Protein AF-A0A947QJI9-F1 (afdb_monomer)

Sequence (238 aa):
MEFFDVANGSLLFVLVGAGIAYVMVQCALFMRISLKRARELGIDGKVISNTVKSSIVFTIAPSIAVALGLAAMAPSLGIAWPWFRLSVIGSVSYELMAANMATSALGFAKLADAAKAGAEPLGAIMYAMTGGLAGAIILDIIFIKKVDSLAVRLKTKAGDFGVVAIGVLFFAVLAVFVVPFFGQGLVAVATFATSVALTLVLAFIAKKFRIAWLGNFILAFSLILSMCSSVLWTALVK

Structure (mmCIF, N/CA/C/O backbone):
data_AF-A0A947QJI9-F1
#
_entry.id   AF-A0A947QJI9-F1
#
loop_
_atom_site.group_PDB
_atom_site.id
_atom_site.type_symbol
_atom_site.label_atom_id
_atom_site.label_alt_id
_atom_site.label_comp_id
_atom_site.label_asym_id
_atom_site.label_entity_id
_atom_site.label_seq_id
_atom_site.pdbx_PDB_ins_code
_atom_site.Cartn_x
_atom_site.Cartn_y
_atom_site.Cartn_z
_atom_site.occupancy
_atom_site.B_iso_or_equiv
_atom_site.auth_seq_id
_atom_site.auth_comp_id
_atom_site.auth_asym_id
_atom_site.auth_atom_id
_atom_site.pdbx_PDB_model_num
ATOM 1 N N . MET A 1 1 ? 2.307 -13.307 -25.749 1.00 51.66 1 MET A N 1
ATOM 2 C CA . MET A 1 1 ? 1.239 -12.441 -25.207 1.00 51.66 1 MET A CA 1
ATOM 3 C C . MET A 1 1 ? 1.907 -11.226 -24.602 1.00 51.66 1 MET A C 1
ATOM 5 O O . MET A 1 1 ? 2.903 -11.410 -23.904 1.00 51.66 1 MET A O 1
ATOM 9 N N . GLU A 1 2 ? 1.427 -10.024 -24.908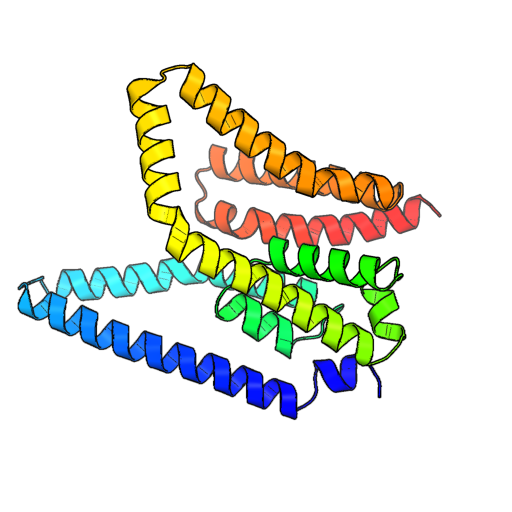 1.00 60.62 2 GLU A N 1
ATOM 10 C CA . GLU A 1 2 ? 2.004 -8.804 -24.345 1.00 60.62 2 GLU A CA 1
ATOM 11 C C .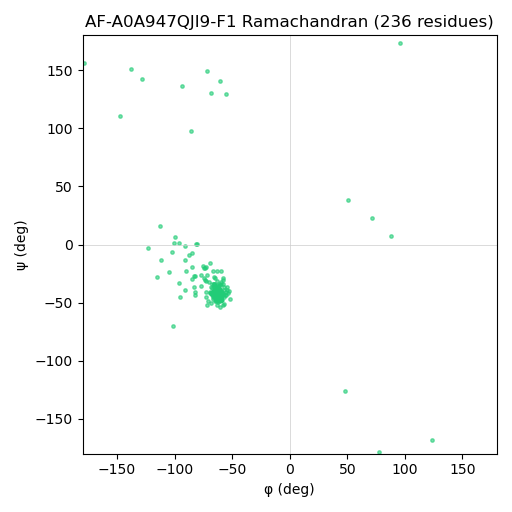 GLU A 1 2 ? 1.662 -8.664 -22.854 1.00 60.62 2 GLU A C 1
ATOM 13 O O . GLU A 1 2 ? 0.624 -9.129 -22.383 1.00 60.62 2 GLU A O 1
ATOM 18 N N . PHE A 1 3 ? 2.557 -8.032 -22.094 1.00 59.44 3 PHE A N 1
ATOM 19 C CA . PHE A 1 3 ? 2.435 -7.844 -20.645 1.00 59.44 3 PHE A CA 1
ATOM 20 C C . PHE A 1 3 ? 1.154 -7.095 -20.255 1.00 59.44 3 PHE A C 1
ATOM 22 O O . PHE A 1 3 ? 0.460 -7.494 -19.321 1.00 59.44 3 PHE A O 1
ATOM 29 N N . PHE A 1 4 ? 0.800 -6.041 -20.998 1.00 61.41 4 PHE A N 1
ATOM 30 C CA . PHE A 1 4 ? -0.389 -5.235 -20.714 1.00 61.41 4 PHE A CA 1
ATOM 31 C C . PHE A 1 4 ? -1.698 -5.890 -21.156 1.00 61.41 4 PHE A C 1
ATOM 33 O O . PHE A 1 4 ? -2.721 -5.638 -20.521 1.00 61.41 4 PHE A O 1
ATOM 40 N N . ASP A 1 5 ? -1.670 -6.773 -22.157 1.00 63.19 5 ASP A N 1
ATOM 41 C CA . ASP A 1 5 ? -2.848 -7.556 -22.557 1.00 63.19 5 ASP A CA 1
ATOM 42 C C . ASP A 1 5 ? -3.270 -8.535 -21.458 1.00 63.19 5 ASP A C 1
ATOM 44 O O . ASP A 1 5 ? -4.458 -8.773 -21.244 1.00 63.19 5 ASP A O 1
ATOM 48 N N . VAL A 1 6 ? -2.301 -9.075 -20.712 1.00 62.50 6 VAL A N 1
ATOM 49 C CA . VAL A 1 6 ? -2.568 -9.936 -19.551 1.00 62.50 6 VAL A CA 1
ATOM 50 C C . VAL A 1 6 ? -2.878 -9.098 -18.307 1.00 62.50 6 VAL A C 1
ATOM 52 O O . VAL A 1 6 ? -3.847 -9.389 -17.605 1.00 62.50 6 VAL A O 1
ATOM 55 N N . ALA A 1 7 ? -2.125 -8.021 -18.053 1.00 62.09 7 ALA A N 1
ATOM 56 C CA . ALA A 1 7 ? -2.325 -7.148 -16.889 1.00 62.09 7 ALA A CA 1
ATOM 57 C C . ALA A 1 7 ? -3.663 -6.385 -16.907 1.00 62.09 7 ALA A C 1
ATOM 59 O O . ALA A 1 7 ? -4.205 -6.069 -15.848 1.00 62.09 7 ALA A O 1
ATOM 60 N N . ASN A 1 8 ? -4.206 -6.102 -18.095 1.00 69.69 8 ASN A N 1
ATOM 61 C CA . ASN A 1 8 ? -5.519 -5.480 -18.281 1.00 69.69 8 ASN A CA 1
ATOM 62 C C . ASN A 1 8 ? -6.540 -6.435 -18.922 1.00 69.69 8 ASN A C 1
ATOM 64 O O . ASN A 1 8 ? -7.591 -5.996 -19.389 1.00 69.69 8 ASN A O 1
ATOM 68 N N . GLY A 1 9 ? -6.252 -7.737 -18.934 1.00 75.69 9 GLY A N 1
ATOM 69 C CA . GLY A 1 9 ? -7.147 -8.740 -19.492 1.00 75.69 9 GLY A CA 1
ATOM 70 C C . GLY A 1 9 ? -8.490 -8.761 -18.763 1.00 75.69 9 GLY A C 1
ATOM 71 O O . GLY A 1 9 ? -8.557 -8.676 -17.533 1.00 75.69 9 GLY A O 1
ATOM 72 N N . SER A 1 10 ? -9.573 -8.929 -19.522 1.00 75.69 10 SER A N 1
ATOM 73 C CA . SER A 1 10 ? -10.941 -8.999 -18.988 1.00 75.69 10 SER A CA 1
ATOM 74 C C . SER A 1 10 ? -11.090 -10.068 -17.900 1.00 75.69 10 SER A C 1
ATOM 76 O O . SER A 1 10 ? -11.764 -9.841 -16.898 1.00 75.69 10 SER A O 1
ATOM 78 N N . LEU A 1 11 ? -10.395 -11.200 -18.043 1.00 81.50 11 LEU A N 1
ATOM 79 C CA . LEU A 1 11 ? -10.382 -12.277 -17.055 1.00 81.50 11 LEU A CA 1
ATOM 80 C C . LEU A 1 11 ? -9.773 -11.839 -15.712 1.00 81.50 11 LEU A C 1
ATOM 82 O O . LEU A 1 11 ? -10.355 -12.114 -14.664 1.00 81.50 11 LEU A O 1
ATOM 86 N N . LEU A 1 12 ? -8.648 -11.113 -15.723 1.00 81.88 12 LEU A N 1
ATOM 87 C CA . LEU A 1 12 ? -8.018 -10.627 -14.493 1.00 81.88 12 LEU A CA 1
ATOM 88 C C . LEU A 1 12 ? -8.897 -9.579 -13.801 1.00 81.88 12 LEU A C 1
ATOM 90 O O . LEU A 1 12 ? -9.068 -9.636 -12.586 1.00 81.88 12 LEU A O 1
ATOM 94 N N . PHE A 1 13 ? -9.520 -8.676 -14.562 1.00 86.00 13 PHE A N 1
ATOM 95 C CA . PHE A 1 13 ? -10.478 -7.709 -14.021 1.00 86.00 13 PHE A CA 1
ATOM 96 C C . PHE A 1 13 ? -11.693 -8.373 -13.370 1.00 86.00 13 PHE A C 1
ATOM 98 O O . PHE A 1 13 ? -12.114 -7.940 -12.298 1.00 86.00 13 PHE A O 1
ATOM 105 N N . VAL A 1 14 ? -12.242 -9.429 -13.977 1.00 88.38 14 VAL A N 1
ATOM 106 C CA . VAL A 1 14 ? -13.368 -10.181 -13.401 1.00 88.38 14 VAL A CA 1
ATOM 107 C C . VAL A 1 14 ? -12.956 -10.859 -12.095 1.00 88.38 14 VAL A C 1
ATOM 109 O O . VAL A 1 14 ? -13.677 -10.750 -11.105 1.00 88.38 14 VAL A O 1
ATOM 112 N N . LEU A 1 15 ? -11.789 -11.507 -12.055 1.00 88.06 15 LEU A N 1
ATOM 113 C CA . LEU A 1 15 ? -11.285 -12.158 -10.841 1.00 88.06 15 LEU A CA 1
ATOM 114 C C . LEU A 1 15 ? -10.996 -11.150 -9.721 1.00 88.06 15 LEU A C 1
ATOM 116 O O . LEU A 1 15 ? -11.392 -11.367 -8.575 1.00 88.06 15 LEU A O 1
ATOM 120 N N . VAL A 1 16 ? -10.359 -10.025 -10.050 1.00 88.88 16 VAL A N 1
ATOM 121 C CA . VAL A 1 16 ? -10.115 -8.925 -9.107 1.00 88.88 16 VAL A CA 1
ATOM 122 C C . VAL A 1 16 ? -11.433 -8.349 -8.597 1.00 88.88 16 VAL A C 1
ATOM 124 O O . VAL A 1 16 ? -11.606 -8.197 -7.388 1.00 88.88 16 VAL A O 1
ATOM 127 N N . GLY A 1 17 ? -12.380 -8.074 -9.494 1.00 88.75 17 GLY A N 1
ATOM 128 C CA . GLY A 1 17 ? -13.703 -7.568 -9.142 1.00 88.75 17 GLY A CA 1
ATOM 129 C C . GLY A 1 17 ? -14.456 -8.524 -8.220 1.00 88.75 17 GLY A C 1
ATOM 130 O O . GLY A 1 17 ? -15.028 -8.085 -7.223 1.00 88.75 17 GLY A O 1
ATOM 131 N N . ALA A 1 18 ? -14.391 -9.831 -8.485 1.00 91.56 18 ALA A N 1
ATOM 132 C CA . ALA A 1 18 ? -14.963 -10.856 -7.618 1.00 91.56 18 ALA A CA 1
ATOM 133 C C . ALA A 1 18 ? -14.305 -10.868 -6.227 1.00 91.56 18 ALA A C 1
ATOM 135 O O . ALA A 1 18 ? -15.005 -10.933 -5.216 1.00 91.56 18 ALA A O 1
ATOM 136 N N . GLY A 1 19 ? -12.976 -10.735 -6.156 1.00 90.31 19 GLY A N 1
ATOM 137 C CA . GLY A 1 19 ? -12.243 -10.630 -4.892 1.00 90.31 19 GLY A CA 1
ATOM 138 C C . GLY A 1 19 ? -12.623 -9.386 -4.080 1.00 90.31 19 GLY A C 1
ATOM 139 O O . GLY A 1 19 ? -12.884 -9.485 -2.882 1.00 90.31 19 GLY A O 1
ATOM 140 N N . ILE A 1 20 ? -12.724 -8.221 -4.727 1.00 91.12 20 ILE A N 1
ATOM 141 C CA . ILE A 1 20 ? -13.172 -6.978 -4.078 1.00 91.12 20 ILE A CA 1
ATOM 142 C C . ILE A 1 20 ? -14.621 -7.118 -3.602 1.00 91.12 20 ILE A C 1
ATOM 144 O O . ILE A 1 20 ? -14.933 -6.752 -2.469 1.00 91.12 20 ILE A O 1
ATOM 148 N N . ALA A 1 21 ? -15.506 -7.688 -4.424 1.00 92.81 21 ALA A N 1
ATOM 149 C CA . ALA A 1 21 ? -16.897 -7.925 -4.054 1.00 92.81 21 ALA A CA 1
ATOM 150 C C . ALA A 1 21 ? -17.011 -8.837 -2.823 1.00 92.81 21 ALA A C 1
ATOM 152 O O . ALA A 1 21 ? -17.792 -8.549 -1.916 1.00 92.81 21 ALA A O 1
ATOM 153 N N . TYR A 1 22 ? -16.194 -9.889 -2.744 1.00 93.38 22 TYR A N 1
ATOM 154 C CA . TYR A 1 22 ? -16.133 -10.764 -1.575 1.00 93.38 22 TYR A CA 1
ATOM 155 C C . TYR A 1 22 ? -15.767 -9.996 -0.294 1.00 93.38 22 TYR A C 1
ATOM 157 O O . TYR A 1 22 ? -16.464 -10.104 0.717 1.00 93.38 22 TYR A O 1
ATOM 165 N N . VAL A 1 23 ? -14.726 -9.159 -0.341 1.00 92.62 23 VAL A N 1
ATOM 166 C CA . VAL A 1 23 ? -14.322 -8.327 0.806 1.00 92.62 23 VAL A CA 1
ATOM 167 C C . VAL A 1 23 ? -15.411 -7.312 1.163 1.00 92.62 23 VAL A C 1
ATOM 169 O O . VAL A 1 23 ? -15.730 -7.136 2.337 1.00 92.62 23 VAL A O 1
ATOM 172 N N . MET A 1 24 ? -16.061 -6.701 0.171 1.00 92.94 24 MET A N 1
ATOM 173 C CA . MET A 1 24 ? -17.186 -5.785 0.388 1.00 92.94 24 MET A CA 1
ATOM 174 C C . MET A 1 24 ? -18.357 -6.462 1.110 1.00 92.94 24 MET A C 1
ATOM 176 O O . MET A 1 24 ? -18.953 -5.865 2.011 1.00 92.94 24 MET A O 1
ATOM 180 N N . VAL A 1 25 ? -18.661 -7.719 0.772 1.00 95.44 25 VAL A N 1
ATOM 181 C CA . VAL A 1 25 ? -19.669 -8.517 1.485 1.00 95.44 25 VAL A CA 1
ATOM 182 C C . VAL A 1 25 ? -19.252 -8.731 2.940 1.00 95.44 25 VAL A C 1
ATOM 184 O O . VAL A 1 25 ? -20.065 -8.501 3.837 1.00 95.44 25 VAL A O 1
ATOM 187 N N . GLN A 1 26 ? -17.994 -9.097 3.205 1.00 93.94 26 GLN A N 1
ATOM 188 C CA . GLN A 1 26 ? -17.495 -9.243 4.576 1.00 93.94 26 GLN A CA 1
ATOM 189 C C . GLN A 1 26 ? -17.603 -7.934 5.370 1.00 93.94 26 GLN A C 1
ATOM 191 O O . GLN A 1 26 ? -18.129 -7.940 6.485 1.00 93.94 26 GLN A O 1
ATOM 196 N N . CYS A 1 27 ? -17.196 -6.803 4.789 1.00 93.06 27 CYS A N 1
ATOM 197 C CA . CYS A 1 27 ? -17.328 -5.480 5.401 1.00 93.06 27 CYS A CA 1
ATOM 198 C C . CYS A 1 27 ? -18.788 -5.156 5.754 1.00 93.06 27 CYS A C 1
ATOM 200 O O . CYS A 1 27 ? -19.075 -4.709 6.866 1.00 93.06 27 CYS A O 1
ATOM 202 N N . ALA A 1 28 ? -19.729 -5.431 4.846 1.00 94.69 28 ALA A N 1
ATOM 203 C CA . ALA A 1 28 ? -21.152 -5.211 5.086 1.00 94.69 28 ALA A CA 1
ATOM 204 C C . ALA A 1 28 ? -21.705 -6.111 6.208 1.00 94.69 28 ALA A C 1
ATOM 206 O O . ALA A 1 28 ? -22.494 -5.650 7.037 1.00 94.69 28 ALA A O 1
ATOM 207 N N . LEU A 1 29 ? -21.281 -7.377 6.271 1.00 96.06 29 LEU A N 1
ATOM 208 C CA . LEU A 1 29 ? -21.665 -8.305 7.337 1.00 96.06 29 LEU A CA 1
ATOM 209 C C . LEU A 1 29 ? -21.129 -7.849 8.698 1.00 96.06 29 LEU A C 1
ATOM 211 O O . LEU A 1 29 ? -21.904 -7.746 9.650 1.00 96.06 29 LEU A O 1
ATOM 215 N N . PHE A 1 30 ? -19.843 -7.505 8.790 1.00 95.56 30 PHE A N 1
ATOM 216 C CA . PHE A 1 30 ? -19.246 -6.996 10.027 1.00 95.56 30 PHE A CA 1
ATOM 217 C C . PHE A 1 30 ? -19.887 -5.689 10.486 1.00 95.56 30 PHE A C 1
ATOM 219 O O . PHE A 1 30 ? -20.137 -5.525 11.680 1.00 95.56 30 PHE A O 1
ATOM 226 N N . MET A 1 31 ? -20.238 -4.799 9.555 1.00 93.56 31 MET A N 1
ATOM 227 C CA . MET A 1 31 ? -20.976 -3.577 9.868 1.00 93.56 31 MET A CA 1
ATOM 228 C C . MET A 1 31 ? -22.361 -3.882 10.452 1.00 93.56 31 MET A C 1
ATOM 230 O O . MET A 1 31 ? -22.779 -3.269 11.431 1.00 93.56 31 MET A O 1
ATOM 234 N N . ARG A 1 32 ? -23.089 -4.862 9.905 1.00 94.69 32 ARG A N 1
ATOM 235 C CA . ARG A 1 32 ? -24.384 -5.276 10.475 1.00 94.69 32 ARG A CA 1
ATOM 236 C C . ARG A 1 32 ? -24.228 -5.853 11.880 1.00 94.69 32 ARG A C 1
ATOM 238 O O . ARG A 1 32 ? -25.021 -5.522 12.760 1.00 94.69 32 ARG A O 1
ATOM 245 N N . ILE A 1 33 ? -23.214 -6.690 12.096 1.00 95.00 33 ILE A N 1
ATOM 246 C CA . ILE A 1 33 ? -22.935 -7.307 13.398 1.00 95.00 33 ILE A CA 1
ATOM 247 C C . ILE A 1 33 ? -22.562 -6.236 14.432 1.00 95.00 33 ILE A C 1
ATOM 249 O O . ILE A 1 33 ? -23.109 -6.243 15.536 1.00 95.00 33 ILE A O 1
ATOM 253 N N . SER A 1 34 ? -21.699 -5.279 14.077 1.00 93.69 34 SER A N 1
ATOM 254 C CA . SER A 1 34 ? -21.282 -4.200 14.980 1.00 93.69 34 SER A CA 1
ATOM 255 C C . SER A 1 34 ? -22.443 -3.272 15.343 1.00 93.69 34 SER A C 1
ATOM 257 O O . SER A 1 34 ? -22.617 -2.943 16.515 1.00 93.69 34 SER A O 1
ATOM 259 N N . LEU A 1 35 ? -23.301 -2.923 14.378 1.00 92.50 35 LEU A N 1
ATOM 260 C CA . LEU A 1 35 ? -24.502 -2.119 14.618 1.00 92.50 35 LEU A CA 1
ATOM 261 C C . LEU A 1 35 ? -25.514 -2.843 15.510 1.00 92.50 35 LEU A C 1
ATOM 263 O O . LEU A 1 35 ? -26.112 -2.221 16.390 1.00 92.50 35 LEU A O 1
ATOM 267 N N . LYS A 1 36 ? -25.702 -4.154 15.314 1.00 93.25 36 LYS A N 1
ATOM 268 C CA . LYS A 1 36 ? -26.564 -4.965 16.180 1.00 93.25 36 LYS A CA 1
ATOM 269 C C . LYS A 1 36 ? -26.025 -4.981 17.611 1.00 93.25 36 LYS A C 1
ATOM 271 O O . LYS A 1 36 ? -26.774 -4.697 18.542 1.00 93.25 36 LYS A O 1
ATOM 276 N N . ARG A 1 37 ? -24.720 -5.212 17.778 1.00 93.56 37 ARG A N 1
ATOM 277 C CA . ARG A 1 37 ? -24.070 -5.222 19.093 1.00 93.56 37 ARG A CA 1
ATOM 278 C C . ARG A 1 37 ? -24.127 -3.863 19.792 1.00 93.56 37 ARG A C 1
ATOM 280 O O . ARG A 1 37 ? -24.373 -3.807 20.990 1.00 93.56 37 ARG A O 1
ATOM 287 N N . ALA A 1 38 ? -23.947 -2.770 19.053 1.00 91.75 38 ALA A N 1
ATOM 288 C CA . ALA A 1 38 ? -24.069 -1.416 19.589 1.00 91.75 38 ALA A CA 1
ATOM 289 C C . ALA A 1 38 ? -25.477 -1.140 20.144 1.00 91.75 38 ALA A C 1
ATOM 291 O O . ALA A 1 38 ? -25.610 -0.536 21.207 1.00 91.75 38 AL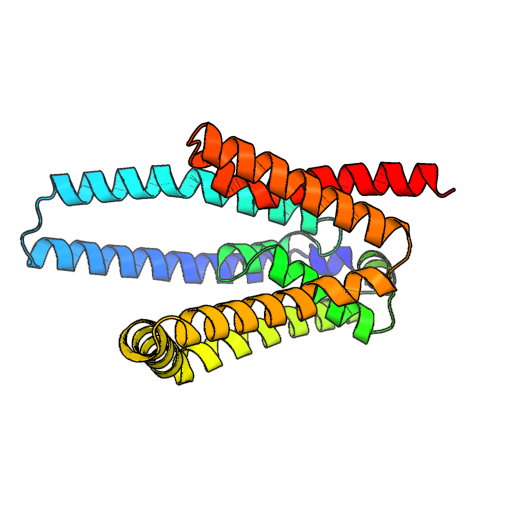A A O 1
ATOM 292 N N . ARG A 1 39 ? -26.525 -1.632 19.465 1.00 89.69 39 ARG A N 1
ATOM 293 C CA . ARG A 1 39 ? -27.910 -1.539 19.953 1.00 89.69 39 ARG A CA 1
ATOM 294 C C . ARG A 1 39 ? -28.161 -2.402 21.189 1.00 89.69 39 ARG A C 1
ATOM 296 O O . ARG A 1 39 ? -28.812 -1.928 22.109 1.00 89.69 39 ARG A O 1
ATOM 303 N N . GLU A 1 40 ? -27.633 -3.627 21.236 1.00 93.25 40 GLU A N 1
ATOM 304 C CA . GLU A 1 40 ? -27.728 -4.504 22.420 1.00 93.25 40 GLU A CA 1
ATOM 305 C C . GLU A 1 40 ? -27.089 -3.877 23.668 1.00 93.25 40 GLU A C 1
ATOM 307 O O . GLU A 1 40 ? -27.559 -4.094 24.779 1.00 93.25 40 GLU A O 1
ATOM 312 N N . LEU A 1 41 ? -26.035 -3.078 23.484 1.00 94.12 41 LEU A N 1
ATOM 313 C CA . LEU A 1 41 ? -25.351 -2.347 24.554 1.00 94.12 41 LEU A CA 1
ATOM 314 C C . LEU A 1 41 ? -26.048 -1.030 24.944 1.00 94.12 41 LEU A C 1
ATOM 316 O O . LEU A 1 41 ? -25.550 -0.322 25.815 1.00 94.12 41 LEU A O 1
ATOM 320 N N . GLY A 1 42 ? -27.170 -0.679 24.307 1.00 92.19 42 GLY A N 1
ATOM 321 C CA . GLY A 1 42 ? -27.919 0.543 24.610 1.00 92.19 42 GLY A CA 1
ATOM 322 C C . GLY A 1 42 ? -27.238 1.838 24.153 1.00 92.19 42 GLY A C 1
ATOM 323 O O . GLY A 1 42 ? -27.524 2.899 24.702 1.00 92.19 42 GLY A O 1
ATOM 324 N N . ILE A 1 43 ? -26.338 1.782 23.164 1.00 92.06 43 ILE A N 1
ATOM 325 C CA . ILE A 1 43 ? -25.692 2.984 22.616 1.00 92.06 43 ILE A CA 1
ATOM 326 C C . ILE A 1 43 ? -26.733 3.822 21.861 1.00 92.06 43 ILE A C 1
ATOM 328 O O . ILE A 1 43 ? -27.450 3.306 21.000 1.00 92.06 43 ILE A O 1
ATOM 332 N N . ASP A 1 44 ? -26.785 5.126 22.150 1.00 93.00 44 ASP A N 1
ATOM 333 C CA . ASP A 1 44 ? -27.696 6.066 21.489 1.00 93.00 44 ASP A CA 1
ATOM 334 C C . ASP A 1 44 ? -27.516 6.036 19.958 1.00 93.00 44 ASP A C 1
ATOM 336 O O . ASP A 1 44 ? -26.413 6.185 19.418 1.00 93.00 44 ASP A O 1
ATOM 340 N N . GLY A 1 45 ? -28.629 5.886 19.237 1.00 88.69 45 GLY A N 1
ATOM 341 C CA . GLY A 1 45 ? -28.663 5.894 17.777 1.00 88.69 45 GLY A CA 1
ATOM 342 C C . GLY A 1 45 ? -28.107 7.178 17.155 1.00 88.69 45 GLY A C 1
ATOM 343 O O . GLY A 1 45 ? -27.535 7.119 16.063 1.00 88.69 45 GLY A O 1
ATOM 344 N N . LYS A 1 46 ? -28.197 8.327 17.843 1.00 90.06 46 LYS A N 1
ATOM 345 C CA . LYS A 1 46 ? -27.564 9.578 17.394 1.00 90.06 46 LYS A CA 1
ATOM 346 C C . LYS A 1 46 ? -26.044 9.471 17.395 1.00 90.06 46 LYS A C 1
ATOM 348 O O . LYS A 1 46 ? -25.413 9.915 16.437 1.00 90.06 46 LYS A O 1
ATOM 353 N N . VAL A 1 47 ? -25.463 8.846 18.418 1.00 91.12 47 VAL A N 1
ATOM 354 C CA . VAL A 1 47 ? -24.014 8.612 18.495 1.00 91.12 47 VAL A CA 1
ATOM 355 C C . VAL A 1 47 ? -23.587 7.686 17.360 1.00 91.12 47 VAL A C 1
ATOM 357 O O . VAL A 1 47 ? -22.686 8.042 16.609 1.00 91.12 47 VAL A O 1
ATOM 360 N N . ILE A 1 48 ? -24.307 6.579 17.140 1.00 90.62 48 ILE A N 1
ATOM 361 C CA . ILE A 1 48 ? -24.028 5.641 16.039 1.00 90.62 48 ILE A CA 1
ATOM 362 C C . ILE A 1 48 ? -24.064 6.357 14.681 1.00 90.62 48 ILE A C 1
ATOM 364 O O . ILE A 1 48 ? -23.115 6.263 13.904 1.00 90.62 48 ILE A O 1
ATOM 368 N N . SER A 1 49 ? -25.130 7.110 14.390 1.00 89.44 49 SER A N 1
ATOM 369 C CA . SER A 1 49 ? -25.259 7.840 13.122 1.00 89.44 49 SER A CA 1
ATOM 370 C C . SER A 1 49 ? -24.155 8.885 12.945 1.00 89.44 49 SER A C 1
ATOM 372 O O . SER A 1 49 ? -23.662 9.069 11.831 1.00 89.44 49 SER A O 1
ATOM 374 N N . ASN A 1 50 ? -23.780 9.596 14.008 1.00 91.94 50 ASN A N 1
ATOM 375 C CA . ASN A 1 50 ? -22.728 10.606 13.942 1.00 91.94 50 ASN A CA 1
ATOM 376 C C . ASN A 1 50 ? -21.356 9.968 13.715 1.00 91.94 50 ASN A C 1
ATOM 378 O O . ASN A 1 50 ? -20.598 10.463 12.883 1.00 91.94 50 ASN A O 1
ATOM 382 N N . THR A 1 51 ? -21.062 8.843 14.371 1.00 91.12 51 THR A N 1
ATOM 383 C CA . THR A 1 51 ? -19.836 8.073 14.136 1.00 91.12 51 THR A CA 1
ATOM 384 C C . THR A 1 51 ? -19.760 7.605 12.687 1.00 91.12 51 THR A C 1
ATOM 386 O O . THR A 1 51 ? -18.754 7.858 12.038 1.00 91.12 51 THR A O 1
ATOM 389 N N . VAL A 1 52 ? -20.831 7.024 12.132 1.00 90.50 52 VAL A N 1
ATOM 390 C CA . VAL A 1 52 ? -20.849 6.575 10.726 1.00 90.50 52 VAL A CA 1
ATOM 391 C C . VAL A 1 52 ? -20.600 7.734 9.763 1.00 90.50 52 VAL A C 1
ATOM 393 O O . VAL A 1 52 ? -19.753 7.626 8.879 1.00 90.50 52 VAL A O 1
ATOM 396 N N . LYS A 1 53 ? -21.289 8.867 9.948 1.00 89.75 53 LYS A N 1
ATOM 397 C CA . LYS A 1 53 ? -21.092 10.059 9.108 1.00 89.75 53 LYS A CA 1
ATOM 398 C C . LYS A 1 53 ? -19.660 10.582 9.197 1.00 89.75 53 LYS A C 1
ATOM 400 O O . LYS A 1 53 ? -19.057 10.885 8.171 1.00 89.75 53 LYS A O 1
ATOM 405 N N . SER A 1 54 ? -19.110 10.654 10.407 1.00 88.62 54 SER A N 1
ATOM 406 C CA . SER A 1 54 ? -17.736 11.102 10.631 1.00 88.62 54 SER A CA 1
ATOM 407 C C . SER A 1 54 ? -16.722 10.160 9.981 1.00 88.62 54 SER A C 1
ATOM 409 O O . SER A 1 54 ? -15.819 10.633 9.294 1.00 88.62 54 SER A O 1
ATOM 411 N N . SER A 1 55 ? -16.908 8.843 10.104 1.00 89.06 55 SER A N 1
ATOM 412 C CA . SER A 1 55 ? -16.053 7.846 9.457 1.00 89.06 55 SER A CA 1
ATOM 413 C C . SER A 1 55 ? -16.090 7.961 7.934 1.00 89.06 55 SER A C 1
ATOM 415 O O . SER A 1 55 ? -15.031 7.959 7.314 1.00 89.06 55 SER A O 1
ATOM 417 N N . ILE A 1 56 ? -17.270 8.142 7.326 1.00 88.81 56 ILE A N 1
ATOM 418 C CA . ILE A 1 56 ? -17.389 8.334 5.870 1.00 88.81 56 ILE A CA 1
ATOM 419 C C . ILE A 1 56 ? -16.572 9.550 5.432 1.00 88.81 56 ILE A C 1
ATOM 421 O O . ILE A 1 56 ? -15.707 9.426 4.569 1.00 88.81 56 ILE A O 1
ATOM 425 N N . VAL A 1 57 ? -16.780 10.705 6.070 1.00 85.88 57 VAL A N 1
ATOM 426 C CA . VAL A 1 57 ? -16.057 11.939 5.723 1.00 85.88 57 VAL A CA 1
ATOM 427 C C . VAL A 1 57 ? -14.548 11.774 5.918 1.00 85.88 57 VAL A C 1
ATOM 429 O O . VAL A 1 57 ? -13.766 12.197 5.067 1.00 85.88 57 VAL A O 1
ATOM 432 N N . PHE A 1 58 ? -14.127 11.109 6.995 1.00 83.69 58 PHE A N 1
ATOM 433 C CA . PHE A 1 58 ? -12.715 10.881 7.292 1.00 83.69 58 PHE A CA 1
ATOM 434 C C . PHE A 1 58 ? -12.024 9.976 6.260 1.00 83.69 58 PHE A C 1
ATOM 436 O O . PHE A 1 58 ? -10.858 10.195 5.942 1.00 83.69 58 PHE A O 1
ATOM 443 N N . THR A 1 59 ? -12.733 8.998 5.688 1.00 86.94 59 THR A N 1
ATOM 444 C CA . THR A 1 59 ? -12.156 8.056 4.710 1.00 86.94 59 THR A CA 1
ATOM 445 C C . THR A 1 59 ? -11.931 8.640 3.315 1.00 86.94 59 THR A C 1
ATOM 447 O O . THR A 1 59 ? -11.122 8.094 2.566 1.00 86.94 59 THR A O 1
ATOM 450 N N . ILE A 1 60 ? -12.569 9.761 2.957 1.00 85.44 60 ILE A N 1
ATOM 451 C CA . ILE A 1 60 ? -12.443 10.362 1.616 1.00 85.44 60 ILE A CA 1
ATOM 452 C C . ILE A 1 60 ? -10.993 10.766 1.337 1.00 85.44 60 ILE A C 1
ATOM 454 O O . ILE A 1 60 ? -10.439 10.435 0.291 1.00 85.44 60 ILE A O 1
ATOM 458 N N . ALA A 1 61 ? -10.365 11.459 2.286 1.00 79.56 61 ALA A N 1
ATOM 459 C CA . ALA A 1 61 ? -9.024 11.999 2.103 1.00 79.56 61 ALA A CA 1
ATOM 460 C C . ALA A 1 61 ? -7.965 10.894 1.887 1.00 79.56 61 ALA A C 1
ATOM 462 O O . ALA A 1 61 ? -7.286 10.934 0.860 1.00 79.56 61 ALA A O 1
ATOM 463 N N . PRO A 1 62 ? -7.857 9.861 2.749 1.00 80.94 62 PRO A N 1
ATOM 464 C CA . PRO A 1 62 ? -6.972 8.727 2.484 1.00 80.94 62 PRO A CA 1
ATOM 465 C C . PRO A 1 62 ? -7.318 7.969 1.193 1.00 80.94 62 PRO A C 1
ATOM 467 O O . PRO A 1 62 ? -6.411 7.536 0.489 1.00 80.94 62 PRO A O 1
ATOM 470 N N . SER A 1 63 ? -8.602 7.850 0.829 1.00 84.75 63 SER A N 1
ATOM 471 C CA . SER A 1 63 ? -9.016 7.121 -0.384 1.00 84.75 63 SER A CA 1
ATOM 472 C C . SER A 1 63 ? -8.535 7.789 -1.673 1.00 84.75 63 SER A C 1
ATOM 474 O O . SER A 1 63 ? -8.086 7.103 -2.590 1.00 84.75 63 SER A O 1
ATOM 476 N N . ILE A 1 64 ? -8.570 9.125 -1.747 1.00 86.06 64 ILE A N 1
ATOM 477 C CA . ILE A 1 64 ? -8.039 9.857 -2.909 1.00 86.06 64 ILE A CA 1
ATOM 478 C C . ILE A 1 64 ? -6.523 9.645 -3.016 1.00 86.06 64 ILE A C 1
ATOM 480 O O . ILE A 1 64 ? -6.015 9.423 -4.112 1.00 86.06 64 ILE A O 1
ATOM 484 N N . ALA A 1 65 ? -5.797 9.658 -1.893 1.00 81.81 65 ALA A N 1
ATOM 485 C CA . ALA A 1 65 ? -4.359 9.390 -1.893 1.00 81.81 65 ALA A CA 1
ATOM 486 C C . ALA A 1 65 ? -4.034 7.978 -2.415 1.00 81.81 65 ALA A C 1
ATOM 488 O O . ALA A 1 65 ? -3.099 7.810 -3.198 1.00 81.81 65 ALA A O 1
ATOM 489 N N . VAL A 1 66 ? -4.841 6.977 -2.050 1.00 84.25 66 VAL A N 1
ATOM 490 C CA . VAL A 1 66 ? -4.719 5.610 -2.580 1.00 84.25 66 VAL A CA 1
ATOM 491 C C . VAL A 1 66 ? -5.009 5.562 -4.085 1.00 84.25 66 VAL A C 1
ATOM 493 O O . VAL A 1 66 ? -4.251 4.936 -4.823 1.00 84.25 66 VAL A O 1
ATOM 496 N N . ALA A 1 67 ? -6.039 6.265 -4.566 1.00 87.00 67 ALA A N 1
ATOM 497 C CA . ALA A 1 67 ? -6.359 6.338 -5.995 1.00 87.00 67 ALA A CA 1
ATOM 498 C C . ALA A 1 67 ? -5.244 7.008 -6.821 1.00 87.00 67 ALA A C 1
ATOM 500 O O . ALA A 1 67 ? -4.907 6.537 -7.906 1.00 87.00 67 ALA A O 1
ATOM 501 N N . LEU A 1 68 ? -4.624 8.068 -6.293 1.00 85.88 68 LEU A N 1
ATOM 502 C CA . LEU A 1 68 ? -3.446 8.694 -6.904 1.00 85.88 68 LEU A CA 1
ATOM 503 C C . LEU A 1 68 ? -2.248 7.735 -6.933 1.00 85.88 68 LEU A C 1
ATOM 505 O O . LEU A 1 68 ? -1.530 7.670 -7.928 1.00 85.88 68 LEU A O 1
ATOM 509 N N . GLY A 1 69 ? -2.062 6.954 -5.868 1.00 83.81 69 GLY A N 1
ATOM 510 C CA . GLY A 1 69 ? -1.068 5.886 -5.820 1.00 83.81 69 GLY A CA 1
ATOM 511 C C . GLY A 1 69 ? -1.288 4.817 -6.889 1.00 83.81 69 GLY A C 1
ATOM 512 O O . GLY A 1 69 ? -0.350 4.438 -7.582 1.00 83.81 69 GLY A O 1
ATOM 513 N N . LEU A 1 70 ? -2.535 4.386 -7.081 1.00 87.31 70 LEU A N 1
ATOM 514 C CA . LEU A 1 70 ? -2.914 3.464 -8.149 1.00 87.31 70 LEU A CA 1
ATOM 515 C C . LEU A 1 70 ? -2.592 4.040 -9.530 1.00 87.31 70 LEU A C 1
ATOM 517 O O . LEU A 1 70 ? -1.996 3.349 -10.356 1.00 87.31 70 LEU A O 1
ATOM 521 N N . ALA A 1 71 ? -2.934 5.308 -9.769 1.00 85.81 71 ALA A N 1
ATOM 522 C CA . ALA A 1 71 ? -2.644 5.981 -11.032 1.00 85.81 71 ALA A CA 1
ATOM 523 C C . ALA A 1 71 ? -1.136 6.033 -11.332 1.00 85.81 71 ALA A C 1
ATOM 525 O O . ALA A 1 71 ? -0.739 5.898 -12.486 1.00 85.81 71 ALA A O 1
ATOM 526 N N . ALA A 1 72 ? -0.293 6.161 -10.305 1.00 82.62 72 ALA A N 1
ATOM 527 C CA . ALA A 1 72 ? 1.160 6.127 -10.457 1.00 82.62 72 ALA A CA 1
ATOM 528 C C . ALA A 1 72 ? 1.713 4.724 -10.788 1.00 82.62 72 ALA A C 1
ATOM 530 O O . ALA A 1 72 ? 2.764 4.618 -11.418 1.00 82.62 72 ALA A O 1
ATOM 531 N N . MET A 1 73 ? 1.021 3.650 -10.392 1.00 80.06 73 MET A N 1
ATOM 532 C CA . MET A 1 73 ? 1.426 2.257 -10.656 1.00 80.06 73 MET A CA 1
ATOM 533 C C . MET A 1 73 ? 0.870 1.704 -11.975 1.00 80.06 73 MET A C 1
ATOM 535 O O . MET A 1 73 ? 1.440 0.774 -12.546 1.00 80.06 73 MET A O 1
ATOM 539 N N . ALA A 1 74 ? -0.225 2.279 -12.477 1.00 83.75 74 ALA A N 1
ATOM 540 C CA . ALA A 1 74 ? -0.892 1.822 -13.692 1.00 83.75 74 ALA A CA 1
ATOM 541 C C . ALA A 1 74 ? 0.033 1.711 -14.927 1.00 83.75 74 ALA A C 1
ATOM 543 O O . ALA A 1 74 ? -0.061 0.701 -15.628 1.00 83.75 74 ALA A O 1
ATOM 544 N N . PRO A 1 75 ? 0.965 2.654 -15.192 1.00 77.06 75 PRO A N 1
ATOM 545 C CA . PRO A 1 75 ? 1.842 2.578 -16.363 1.00 77.06 75 PRO A CA 1
ATOM 546 C C . PRO A 1 75 ? 2.876 1.451 -16.315 1.00 77.06 75 PRO A C 1
ATOM 548 O O . PRO A 1 75 ? 3.489 1.164 -17.337 1.00 77.06 75 PRO A O 1
ATOM 551 N N . SER A 1 76 ? 3.130 0.853 -15.148 1.00 74.19 76 SER A N 1
ATOM 552 C CA . SER A 1 76 ? 4.203 -0.130 -14.961 1.00 74.19 76 SER A CA 1
ATOM 553 C C . SER A 1 76 ? 3.698 -1.531 -14.613 1.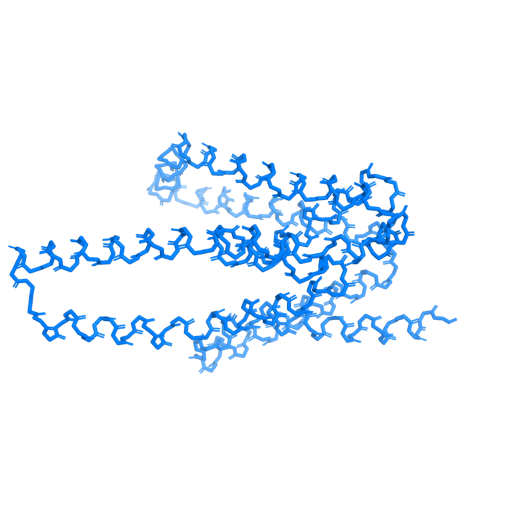00 74.19 76 SER A C 1
ATOM 555 O O . SER A 1 76 ? 4.359 -2.505 -14.956 1.00 74.19 76 SER A O 1
ATOM 557 N N . LEU A 1 77 ? 2.530 -1.647 -13.974 1.00 76.56 77 LEU A N 1
ATOM 558 C CA . LEU A 1 77 ? 1.946 -2.922 -13.528 1.00 76.56 77 LEU A CA 1
ATOM 559 C C . LEU A 1 77 ? 0.542 -3.191 -14.089 1.00 76.56 77 LEU A C 1
ATOM 561 O O . LEU A 1 77 ? -0.035 -4.242 -13.813 1.00 76.56 77 LEU A O 1
ATOM 565 N N . GLY A 1 78 ? -0.022 -2.253 -14.852 1.00 81.62 78 GLY A N 1
ATOM 566 C CA . GLY A 1 78 ? -1.427 -2.284 -15.249 1.00 81.62 78 GLY A CA 1
ATOM 567 C C . GLY A 1 78 ? -2.363 -1.847 -14.121 1.00 81.62 78 GLY A C 1
ATOM 568 O O . GLY A 1 78 ? -1.932 -1.448 -13.039 1.00 81.62 78 GLY A O 1
ATOM 569 N N . ILE A 1 79 ? -3.668 -1.883 -14.385 1.00 83.31 79 ILE A N 1
ATOM 570 C CA . ILE A 1 79 ? -4.675 -1.331 -13.464 1.00 83.31 79 ILE A CA 1
ATOM 571 C C . ILE A 1 79 ? -5.245 -2.415 -12.546 1.00 83.31 79 ILE A C 1
ATOM 573 O O . ILE A 1 79 ? -5.365 -2.194 -11.342 1.00 83.31 79 ILE A O 1
ATOM 577 N N . ALA A 1 80 ? -5.584 -3.587 -13.092 1.00 84.75 80 ALA A N 1
ATOM 578 C CA . ALA A 1 80 ? -6.362 -4.595 -12.372 1.00 84.75 80 ALA A CA 1
ATOM 579 C C . ALA A 1 80 ? -5.658 -5.089 -11.098 1.00 84.75 80 ALA A C 1
ATOM 581 O O . ALA A 1 80 ? -6.261 -5.137 -10.026 1.00 84.75 80 ALA A O 1
ATOM 582 N N . TRP A 1 81 ? -4.370 -5.425 -11.188 1.00 86.38 81 TRP A N 1
ATOM 583 C CA . TRP A 1 81 ? -3.656 -6.005 -10.054 1.00 86.38 81 TRP A CA 1
ATOM 584 C C . TRP A 1 81 ? -3.367 -5.001 -8.924 1.00 86.38 81 TRP A C 1
ATOM 586 O O . TRP A 1 81 ? -3.779 -5.271 -7.791 1.00 86.38 81 TRP A O 1
ATOM 596 N N . PRO A 1 82 ? -2.767 -3.814 -9.173 1.00 87.12 82 PRO A N 1
ATOM 597 C CA . PRO A 1 82 ? -2.622 -2.793 -8.133 1.00 87.12 82 PRO A CA 1
ATOM 598 C C . PRO A 1 82 ? -3.958 -2.359 -7.522 1.00 87.12 82 PRO A C 1
ATOM 600 O O . PRO A 1 82 ? -4.005 -2.052 -6.332 1.00 87.12 82 PRO A O 1
ATOM 603 N N . TRP A 1 83 ? -5.055 -2.387 -8.291 1.00 88.62 83 TRP A N 1
ATOM 604 C CA . TRP A 1 83 ? -6.388 -2.091 -7.769 1.00 88.62 83 TRP A CA 1
ATOM 605 C C . TRP A 1 83 ? -6.819 -3.057 -6.669 1.00 88.62 83 TRP A C 1
ATOM 607 O O . TRP A 1 83 ? -7.245 -2.610 -5.602 1.00 88.62 83 TRP A O 1
ATOM 617 N N . PHE A 1 84 ? -6.653 -4.364 -6.878 1.00 88.25 84 PHE A N 1
ATOM 618 C CA . PHE A 1 84 ? -6.937 -5.362 -5.846 1.00 88.25 84 PHE A CA 1
ATOM 619 C C . PHE A 1 84 ? -6.084 -5.137 -4.594 1.00 88.25 84 PHE A C 1
ATOM 621 O O . PHE A 1 84 ? -6.593 -5.094 -3.473 1.00 88.25 84 PHE A O 1
ATOM 628 N N . ARG A 1 85 ? -4.778 -4.947 -4.801 1.00 87.69 85 ARG A N 1
ATOM 629 C CA . ARG A 1 85 ? -3.783 -4.822 -3.731 1.00 87.69 85 ARG A CA 1
ATOM 630 C C . ARG A 1 85 ? -4.027 -3.604 -2.853 1.00 87.69 85 ARG A C 1
ATOM 632 O O . ARG A 1 85 ? -4.085 -3.726 -1.636 1.00 87.69 85 ARG A O 1
ATOM 639 N N . LEU A 1 86 ? -4.253 -2.446 -3.463 1.00 86.25 86 LEU A N 1
ATOM 640 C CA . LEU A 1 86 ? -4.495 -1.205 -2.733 1.00 86.25 86 LEU A CA 1
ATOM 641 C C . LEU A 1 86 ? -5.895 -1.132 -2.101 1.00 86.25 86 LEU A C 1
ATOM 643 O O . LEU A 1 86 ? -6.084 -0.361 -1.164 1.00 86.25 86 LEU A O 1
ATOM 647 N N . SER A 1 87 ? -6.863 -1.923 -2.580 1.00 85.81 87 SER A N 1
ATOM 648 C CA . SER A 1 87 ? -8.231 -1.933 -2.035 1.00 85.81 87 SER A CA 1
ATOM 649 C C . SER A 1 87 ? -8.412 -2.853 -0.825 1.00 85.81 87 SER A C 1
ATOM 651 O O . SER A 1 87 ? -9.281 -2.587 0.002 1.00 85.81 87 SER A O 1
ATOM 653 N N . VAL A 1 88 ? -7.641 -3.943 -0.724 1.00 81.69 88 VAL A N 1
ATOM 654 C CA . VAL A 1 88 ? -7.806 -4.951 0.341 1.00 81.69 88 VAL A CA 1
ATOM 655 C C . VAL A 1 88 ? -6.754 -4.776 1.433 1.00 81.69 88 VAL A C 1
ATOM 657 O O . VAL A 1 88 ? -7.082 -4.371 2.546 1.00 81.69 88 VAL A O 1
ATOM 660 N N . ILE A 1 89 ? -5.491 -5.077 1.126 1.00 75.12 89 ILE A N 1
ATOM 661 C CA . ILE A 1 89 ? -4.349 -4.919 2.031 1.00 75.12 89 ILE A CA 1
ATOM 662 C C . ILE A 1 89 ? -3.139 -4.573 1.165 1.00 75.12 89 ILE A C 1
ATOM 664 O O . ILE A 1 89 ? -2.638 -5.424 0.431 1.00 75.12 89 ILE A O 1
ATOM 668 N N . GLY A 1 90 ? -2.665 -3.334 1.271 1.00 73.31 90 GLY A N 1
ATOM 669 C CA . GLY A 1 90 ? -1.519 -2.868 0.504 1.00 73.31 90 GLY A CA 1
ATOM 670 C C . GLY A 1 90 ? -1.161 -1.424 0.821 1.00 73.31 90 GLY A C 1
ATOM 671 O O . GLY A 1 90 ? -1.991 -0.634 1.269 1.00 73.31 90 GLY A O 1
ATOM 672 N N . SER A 1 91 ? 0.098 -1.073 0.580 1.00 81.38 91 SER A N 1
ATOM 673 C CA . SER A 1 91 ? 0.550 0.316 0.557 1.00 81.38 91 SER A CA 1
ATOM 674 C C . SER A 1 91 ? 1.310 0.557 -0.735 1.00 81.38 91 SER A C 1
ATOM 676 O O . SER A 1 91 ? 2.054 -0.307 -1.193 1.00 81.38 91 SER A O 1
ATOM 678 N N . VAL A 1 92 ? 1.146 1.744 -1.313 1.00 80.69 92 VAL A N 1
ATOM 679 C CA . VAL A 1 92 ? 1.802 2.112 -2.577 1.00 80.69 92 VAL A CA 1
ATOM 680 C C . VAL A 1 92 ? 3.321 1.947 -2.464 1.00 80.69 92 VAL A C 1
ATOM 682 O O . VAL A 1 92 ? 3.952 1.374 -3.346 1.00 80.69 92 VAL A O 1
ATOM 685 N N . SER A 1 93 ? 3.905 2.380 -1.340 1.00 78.06 93 SER A N 1
ATOM 686 C CA . SER A 1 93 ? 5.341 2.243 -1.076 1.00 78.06 93 SER A CA 1
ATOM 687 C C . SER A 1 93 ? 5.791 0.789 -0.996 1.00 78.06 93 SER A C 1
ATOM 689 O O . SER A 1 93 ? 6.858 0.457 -1.505 1.00 78.06 93 SER A O 1
ATOM 691 N N . TYR A 1 94 ? 4.990 -0.076 -0.371 1.00 83.50 94 TYR A N 1
ATOM 692 C CA . TYR A 1 94 ? 5.309 -1.494 -0.275 1.00 83.50 94 TYR A CA 1
ATOM 693 C C . TYR A 1 94 ? 5.224 -2.179 -1.640 1.00 83.50 94 TYR A C 1
ATOM 695 O O . TYR A 1 94 ? 6.166 -2.849 -2.053 1.00 83.50 94 TYR A O 1
ATOM 703 N N . GLU A 1 95 ? 4.118 -1.978 -2.355 1.00 85.69 95 GLU A N 1
ATOM 704 C CA . GLU A 1 95 ? 3.845 -2.665 -3.617 1.00 85.69 95 GLU A CA 1
ATOM 705 C C . GLU A 1 95 ? 4.860 -2.277 -4.702 1.00 85.69 95 GLU A C 1
ATOM 707 O O . GLU A 1 95 ? 5.349 -3.141 -5.425 1.00 85.69 95 GLU A O 1
ATOM 712 N N . LEU A 1 96 ? 5.255 -0.999 -4.776 1.00 82.50 96 LEU A N 1
ATOM 713 C CA . LEU A 1 96 ? 6.307 -0.545 -5.693 1.00 82.50 96 LEU A CA 1
ATOM 714 C C . LEU A 1 96 ? 7.672 -1.152 -5.363 1.00 82.50 96 LEU A C 1
ATOM 716 O O . LEU A 1 96 ? 8.412 -1.554 -6.258 1.00 82.50 96 LEU A O 1
ATOM 720 N N . MET A 1 97 ? 8.026 -1.208 -4.084 1.00 81.88 97 MET A N 1
ATOM 721 C CA . MET A 1 97 ? 9.298 -1.770 -3.643 1.00 81.88 97 MET A CA 1
ATOM 722 C C . MET A 1 97 ? 9.359 -3.277 -3.915 1.00 81.88 97 MET A C 1
ATOM 724 O O . MET A 1 97 ? 10.328 -3.740 -4.511 1.00 81.88 97 MET A O 1
ATOM 728 N N . ALA A 1 98 ? 8.309 -4.025 -3.562 1.00 84.19 98 ALA A N 1
ATOM 729 C CA . ALA A 1 98 ? 8.209 -5.455 -3.836 1.00 84.19 98 ALA A CA 1
ATOM 730 C C . ALA A 1 98 ? 8.282 -5.745 -5.343 1.00 84.19 98 ALA A C 1
ATOM 732 O O . ALA A 1 98 ? 9.021 -6.634 -5.765 1.00 84.19 98 ALA A O 1
ATOM 733 N N . ALA A 1 99 ? 7.584 -4.951 -6.160 1.00 84.94 99 ALA A N 1
ATOM 734 C CA . ALA A 1 99 ? 7.628 -5.082 -7.609 1.00 84.94 99 ALA A CA 1
ATOM 735 C C . ALA A 1 99 ? 9.033 -4.811 -8.172 1.00 84.94 99 ALA A C 1
ATOM 737 O O . ALA A 1 99 ? 9.520 -5.585 -8.999 1.00 84.94 99 ALA A O 1
ATOM 738 N N . ASN A 1 100 ? 9.712 -3.758 -7.706 1.00 81.38 100 ASN A N 1
ATOM 739 C CA . ASN A 1 100 ? 11.079 -3.444 -8.128 1.00 81.38 100 ASN A CA 1
ATOM 740 C C . ASN A 1 100 ? 12.069 -4.537 -7.712 1.00 81.38 100 ASN A C 1
ATOM 742 O O . ASN A 1 100 ? 12.868 -4.970 -8.535 1.00 81.38 100 ASN A O 1
ATOM 746 N N . MET A 1 101 ? 11.986 -5.044 -6.479 1.00 82.31 101 MET A N 1
ATOM 747 C CA . MET A 1 101 ? 12.843 -6.140 -6.018 1.00 82.31 101 MET A CA 1
ATOM 748 C C . MET A 1 101 ? 12.630 -7.419 -6.833 1.00 82.31 101 MET A C 1
ATOM 750 O O . MET A 1 101 ? 13.603 -8.051 -7.238 1.00 82.31 101 MET A O 1
ATOM 754 N N . ALA A 1 102 ? 11.374 -7.780 -7.118 1.00 85.25 102 ALA A N 1
ATOM 755 C CA . ALA A 1 102 ? 11.049 -8.933 -7.955 1.00 85.25 102 ALA A CA 1
ATOM 756 C C . ALA A 1 102 ? 11.586 -8.763 -9.382 1.00 85.25 102 ALA A C 1
ATOM 758 O O . ALA A 1 102 ? 12.197 -9.669 -9.936 1.00 85.25 102 ALA A O 1
ATOM 759 N N . THR A 1 103 ? 11.430 -7.570 -9.950 1.00 83.56 103 THR A N 1
ATOM 760 C CA . THR A 1 103 ? 11.951 -7.214 -11.275 1.00 83.56 103 THR A CA 1
ATOM 761 C C . THR A 1 103 ? 13.473 -7.327 -11.342 1.00 83.56 103 THR A C 1
ATOM 763 O O . THR A 1 103 ? 14.004 -7.926 -12.275 1.00 83.56 103 THR A O 1
ATOM 766 N N . SER A 1 104 ? 14.179 -6.807 -10.335 1.00 81.62 104 SER A N 1
ATOM 767 C CA . SER A 1 104 ? 15.637 -6.917 -10.252 1.00 81.62 104 SER A CA 1
ATOM 768 C C . SER A 1 104 ? 16.099 -8.360 -10.062 1.00 81.62 104 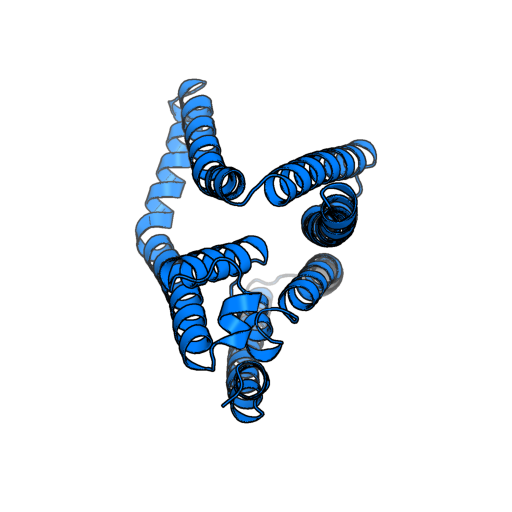SER A C 1
ATOM 770 O O . SER A 1 104 ? 17.095 -8.756 -10.661 1.00 81.62 104 SER A O 1
ATOM 772 N N . ALA A 1 105 ? 15.361 -9.174 -9.300 1.00 83.06 105 ALA A N 1
ATOM 773 C CA . ALA A 1 105 ? 15.648 -10.602 -9.150 1.00 83.06 105 ALA A CA 1
ATOM 774 C C . ALA A 1 105 ? 15.481 -11.386 -10.465 1.00 83.06 105 ALA A C 1
ATOM 776 O O . ALA A 1 105 ? 16.177 -12.374 -10.681 1.00 83.06 105 ALA A O 1
ATOM 777 N N . LEU A 1 106 ? 14.603 -10.924 -11.359 1.00 84.06 106 LEU A N 1
ATOM 778 C CA . LEU A 1 106 ? 14.426 -11.471 -12.707 1.00 84.06 106 LEU A CA 1
ATOM 779 C C . LEU A 1 106 ? 15.486 -10.973 -13.711 1.00 84.06 106 LEU A C 1
ATOM 781 O O . LEU A 1 106 ? 15.442 -11.352 -14.878 1.00 84.06 106 LEU A O 1
ATOM 785 N N . GLY A 1 107 ? 16.433 -10.133 -13.281 1.00 79.50 107 GLY A N 1
ATOM 786 C CA . GLY A 1 107 ? 17.513 -9.606 -14.121 1.00 79.50 107 GLY A CA 1
ATOM 787 C C . GLY A 1 107 ? 17.172 -8.322 -14.883 1.00 79.50 107 GLY A C 1
ATOM 788 O O . GLY A 1 107 ? 17.982 -7.864 -15.688 1.00 79.50 107 GLY A O 1
ATOM 789 N N . PHE A 1 108 ? 16.011 -7.707 -14.634 1.00 79.62 108 PHE A N 1
ATOM 790 C CA . PHE A 1 108 ? 15.621 -6.452 -15.280 1.00 79.62 108 PHE A CA 1
ATOM 791 C C . PHE A 1 108 ? 16.006 -5.236 -14.430 1.00 79.62 108 PHE A C 1
ATOM 793 O O . PHE A 1 108 ? 15.773 -5.192 -13.221 1.00 79.62 108 PHE A O 1
ATOM 800 N N . ALA A 1 109 ? 16.555 -4.205 -15.076 1.00 69.06 109 ALA A N 1
ATOM 801 C CA . ALA A 1 109 ? 16.961 -2.972 -14.400 1.00 69.06 109 ALA A CA 1
ATOM 802 C C . ALA A 1 109 ? 15.766 -2.099 -13.975 1.00 69.06 109 ALA A C 1
ATOM 804 O O . ALA A 1 109 ? 15.848 -1.386 -12.976 1.00 69.06 109 ALA A O 1
ATOM 805 N N . LYS A 1 110 ? 14.658 -2.133 -14.728 1.00 71.00 110 LYS A N 1
ATOM 806 C CA . LYS A 1 110 ? 13.447 -1.348 -14.449 1.00 71.00 110 LYS A CA 1
ATOM 807 C C . LYS A 1 110 ? 12.191 -2.176 -14.663 1.00 71.00 110 LYS A C 1
ATOM 809 O O . LYS A 1 110 ? 12.135 -3.022 -15.553 1.00 71.00 110 LYS A O 1
ATOM 814 N N . LEU A 1 111 ? 11.139 -1.840 -13.916 1.00 71.88 111 LEU A N 1
ATOM 815 C CA . LEU A 1 111 ? 9.814 -2.453 -14.067 1.00 71.88 111 LEU A CA 1
ATOM 816 C C . LEU A 1 111 ? 9.287 -2.357 -15.506 1.00 71.88 111 LEU A C 1
ATOM 818 O O . LEU A 1 111 ? 8.717 -3.301 -16.040 1.00 71.88 111 LEU A O 1
ATOM 822 N N . ALA A 1 112 ? 9.536 -1.215 -16.152 1.00 68.69 112 ALA A N 1
ATOM 823 C CA . ALA A 1 112 ? 9.139 -0.967 -17.533 1.00 68.69 112 ALA A CA 1
ATOM 824 C C . ALA A 1 112 ? 9.871 -1.861 -18.552 1.00 68.69 112 ALA A C 1
ATOM 826 O O . ALA A 1 112 ? 9.361 -2.063 -19.651 1.00 68.69 112 ALA A O 1
ATOM 827 N N . ASP A 1 113 ? 11.048 -2.390 -18.207 1.00 70.12 113 ASP A N 1
ATOM 828 C CA . ASP A 1 113 ? 11.803 -3.298 -19.073 1.00 70.12 113 ASP A CA 1
ATOM 829 C C . ASP A 1 113 ? 11.289 -4.737 -18.926 1.00 70.12 113 ASP A C 1
ATOM 831 O O . ASP A 1 113 ? 11.130 -5.433 -19.926 1.00 70.12 113 ASP A O 1
ATOM 835 N N . ALA A 1 114 ? 10.899 -5.143 -17.710 1.00 68.44 114 ALA A N 1
ATOM 836 C CA . ALA A 1 114 ? 10.171 -6.395 -17.487 1.00 68.44 114 ALA A CA 1
ATOM 837 C C . ALA A 1 114 ? 8.812 -6.405 -18.205 1.00 68.44 114 ALA A C 1
ATOM 839 O O . ALA A 1 114 ? 8.419 -7.428 -18.764 1.00 68.44 114 ALA A O 1
ATOM 840 N N . ALA A 1 115 ? 8.138 -5.251 -18.278 1.00 66.25 115 ALA A N 1
ATOM 841 C CA . ALA A 1 115 ? 6.895 -5.101 -19.030 1.00 66.25 115 ALA A CA 1
ATOM 842 C C . ALA A 1 115 ? 7.057 -5.327 -20.547 1.00 66.25 115 ALA A C 1
ATOM 844 O O . ALA A 1 115 ? 6.097 -5.669 -21.231 1.00 66.25 115 ALA A O 1
ATOM 845 N N . LYS A 1 116 ? 8.268 -5.178 -21.094 1.00 63.88 116 LYS A N 1
ATOM 846 C CA . LYS A 1 116 ? 8.556 -5.413 -22.520 1.00 63.88 116 LYS A CA 1
ATOM 847 C C . LYS A 1 116 ? 8.982 -6.851 -22.825 1.00 63.88 116 LYS A C 1
ATOM 849 O O . LYS A 1 116 ? 9.012 -7.232 -23.989 1.00 63.88 116 LYS A O 1
ATOM 854 N N . ALA A 1 117 ? 9.313 -7.641 -21.803 1.00 61.66 117 ALA A N 1
ATOM 855 C CA . ALA A 1 117 ? 9.858 -8.988 -21.960 1.00 61.66 117 ALA A CA 1
ATOM 856 C C . ALA A 1 117 ? 8.788 -10.095 -22.082 1.00 61.66 117 ALA A C 1
ATOM 858 O O . ALA A 1 117 ? 9.123 -11.229 -22.413 1.00 61.66 117 ALA A O 1
ATOM 859 N N . GLY A 1 118 ? 7.506 -9.784 -21.849 1.00 66.00 118 GLY A N 1
ATOM 860 C CA . GLY A 1 118 ? 6.378 -10.716 -21.995 1.00 66.00 118 GLY A CA 1
ATOM 861 C C . GLY A 1 118 ? 5.542 -10.867 -20.721 1.00 66.00 118 GLY A C 1
ATOM 862 O O . GLY A 1 118 ? 5.681 -10.090 -19.784 1.00 66.00 118 GLY A O 1
ATOM 863 N N . ALA A 1 119 ? 4.647 -11.860 -20.680 1.00 67.56 119 ALA A N 1
ATOM 864 C CA . ALA A 1 119 ? 3.705 -12.058 -19.569 1.00 67.56 119 ALA A CA 1
ATOM 865 C C . ALA A 1 119 ? 4.269 -12.855 -18.370 1.00 67.56 119 ALA A C 1
ATOM 867 O O . ALA A 1 119 ? 3.727 -12.759 -17.271 1.00 67.56 119 ALA A O 1
ATOM 868 N N . GLU A 1 120 ? 5.349 -13.626 -18.538 1.00 73.25 120 GLU A N 1
ATOM 869 C CA . GLU A 1 120 ? 5.942 -14.404 -17.433 1.00 73.25 120 GLU A CA 1
ATOM 870 C C . GLU A 1 120 ? 6.505 -13.536 -16.291 1.00 73.25 120 GLU A C 1
ATOM 872 O O . GLU A 1 120 ? 6.199 -13.828 -15.128 1.00 73.25 120 GLU A O 1
ATOM 877 N N . PRO A 1 121 ? 7.239 -12.433 -16.562 1.00 78.75 121 PRO A N 1
ATOM 878 C CA . PRO A 1 121 ? 7.696 -11.527 -15.510 1.00 78.75 121 PRO A CA 1
ATOM 879 C C . PRO A 1 121 ? 6.548 -10.939 -14.685 1.00 78.75 121 PRO A C 1
ATOM 881 O O . PRO A 1 121 ? 6.695 -10.766 -13.477 1.00 78.75 121 PRO A O 1
ATOM 884 N N . LEU A 1 122 ? 5.386 -10.687 -15.305 1.00 77.75 122 LEU A N 1
ATOM 885 C CA . LEU A 1 122 ? 4.198 -10.197 -14.603 1.00 77.75 122 LEU A CA 1
ATOM 886 C C . LEU A 1 122 ? 3.746 -11.193 -13.532 1.00 77.75 122 LEU A C 1
ATOM 888 O O . LEU A 1 122 ? 3.537 -10.802 -12.387 1.00 77.75 122 LEU A O 1
ATOM 892 N N . GLY A 1 123 ? 3.642 -12.478 -13.880 1.00 80.94 123 GLY A N 1
ATOM 893 C CA . GLY A 1 123 ? 3.241 -13.527 -12.942 1.00 80.94 123 GLY A CA 1
ATOM 894 C C . GLY A 1 123 ? 4.199 -13.635 -11.755 1.00 80.94 123 GLY A C 1
ATOM 895 O O . GLY A 1 123 ? 3.760 -13.647 -10.605 1.00 80.94 123 GLY A O 1
ATOM 896 N N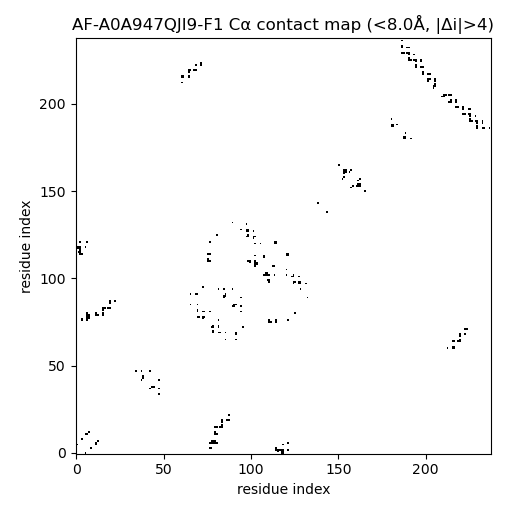 . ALA A 1 124 ? 5.509 -13.632 -12.011 1.00 83.81 124 ALA A N 1
ATOM 897 C CA . ALA A 1 124 ? 6.526 -13.667 -10.959 1.00 83.81 124 ALA A CA 1
ATOM 898 C C . ALA A 1 124 ? 6.458 -12.436 -10.034 1.00 83.81 124 ALA A C 1
ATOM 900 O O . ALA A 1 124 ? 6.519 -12.576 -8.810 1.00 83.81 124 ALA A O 1
ATOM 901 N N . ILE A 1 125 ? 6.254 -11.241 -10.598 1.00 85.81 125 ILE A N 1
ATOM 902 C CA . ILE A 1 125 ? 6.066 -10.004 -9.830 1.00 85.81 125 ILE A CA 1
ATOM 903 C C . ILE A 1 125 ? 4.791 -10.082 -8.974 1.00 85.81 125 ILE A C 1
ATOM 905 O O . ILE A 1 125 ? 4.840 -9.798 -7.776 1.00 85.81 125 ILE A O 1
ATOM 909 N N . MET A 1 126 ? 3.666 -10.534 -9.538 1.00 86.19 126 MET A N 1
ATOM 910 C CA . MET A 1 126 ? 2.400 -10.707 -8.811 1.00 86.19 126 MET A CA 1
ATOM 911 C C . MET A 1 126 ? 2.541 -11.690 -7.637 1.00 86.19 126 MET A C 1
ATOM 913 O O . MET A 1 126 ? 2.022 -11.434 -6.542 1.00 86.19 126 MET A O 1
ATOM 917 N N . TYR A 1 127 ? 3.274 -12.789 -7.834 1.00 86.81 127 TYR A N 1
ATOM 918 C CA . TYR A 1 127 ? 3.572 -13.754 -6.776 1.00 86.81 127 TYR A CA 1
ATOM 919 C C . TYR A 1 127 ? 4.454 -13.160 -5.681 1.00 86.81 127 TYR A C 1
ATOM 921 O O . TYR A 1 127 ? 4.132 -13.323 -4.505 1.00 86.81 127 TYR A O 1
ATOM 929 N N . ALA A 1 128 ? 5.518 -12.438 -6.033 1.00 86.62 128 ALA A N 1
ATOM 930 C CA . ALA A 1 128 ? 6.409 -11.812 -5.059 1.00 86.62 128 ALA A CA 1
ATOM 931 C C . ALA A 1 128 ? 5.678 -10.766 -4.198 1.00 86.62 128 ALA A C 1
ATOM 933 O O . ALA A 1 128 ? 5.789 -10.785 -2.970 1.00 86.62 128 ALA A O 1
ATOM 934 N N . MET A 1 129 ? 4.860 -9.916 -4.829 1.00 86.88 129 MET A N 1
ATOM 935 C CA . MET A 1 129 ? 4.011 -8.936 -4.140 1.00 86.88 129 MET A CA 1
ATOM 936 C C . MET A 1 129 ? 3.041 -9.625 -3.169 1.00 86.88 129 MET A C 1
ATOM 938 O O . MET A 1 129 ? 2.867 -9.196 -2.026 1.00 86.88 129 MET A O 1
ATOM 942 N N . THR A 1 130 ? 2.423 -10.732 -3.588 1.00 87.44 130 THR A N 1
ATOM 943 C CA . THR A 1 130 ? 1.473 -11.471 -2.742 1.00 87.44 130 THR A CA 1
ATOM 944 C C . THR A 1 130 ? 2.159 -12.191 -1.595 1.00 87.44 130 THR A C 1
ATOM 946 O O . THR A 1 130 ? 1.723 -12.064 -0.453 1.00 87.44 130 THR A O 1
ATOM 949 N N . GLY A 1 131 ? 3.227 -12.930 -1.890 1.00 85.12 131 GLY A N 1
ATOM 950 C CA . GLY A 1 131 ? 3.939 -13.760 -0.926 1.00 85.12 131 GLY A CA 1
ATOM 951 C C . GLY A 1 131 ? 4.544 -12.939 0.206 1.00 85.12 131 GLY A C 1
ATOM 952 O O . GLY A 1 131 ? 4.409 -13.318 1.369 1.00 85.12 131 GLY A O 1
ATOM 953 N N . GLY A 1 132 ? 5.132 -11.780 -0.104 1.00 82.31 132 GLY A N 1
ATOM 954 C CA . GLY A 1 132 ? 5.703 -10.911 0.923 1.00 82.31 132 GLY A CA 1
ATOM 955 C C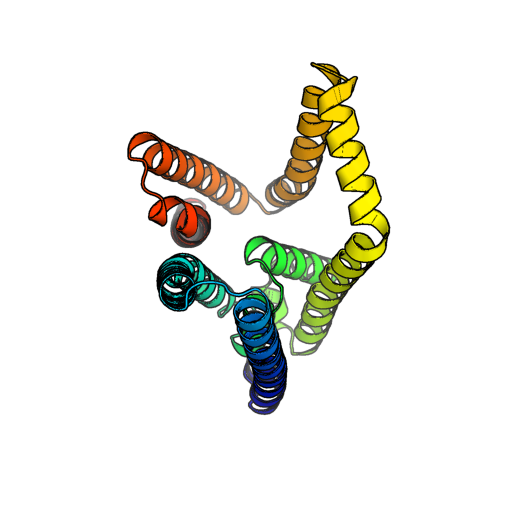 . GLY A 1 132 ? 4.652 -10.393 1.914 1.00 82.31 132 GLY A C 1
ATOM 956 O O . GLY A 1 132 ? 4.889 -10.393 3.121 1.00 82.31 132 GLY A O 1
ATOM 957 N N . LEU A 1 133 ? 3.467 -10.017 1.427 1.00 82.44 133 LEU A N 1
ATOM 958 C CA . LEU A 1 133 ? 2.386 -9.503 2.273 1.00 82.44 133 LEU A CA 1
ATOM 959 C C . LEU A 1 133 ? 1.666 -10.629 3.031 1.00 82.44 133 LEU A C 1
ATOM 961 O O . LEU A 1 133 ? 1.324 -10.464 4.200 1.00 82.44 133 LEU A O 1
ATOM 965 N N . ALA A 1 134 ? 1.507 -11.802 2.416 1.00 84.75 134 ALA A N 1
ATOM 966 C CA . ALA A 1 134 ? 1.000 -12.991 3.097 1.00 84.75 134 ALA A CA 1
ATOM 967 C C . ALA A 1 134 ? 1.913 -13.401 4.266 1.00 84.75 134 ALA A C 1
ATOM 969 O O . ALA A 1 134 ? 1.425 -13.677 5.361 1.00 84.75 134 ALA A O 1
ATOM 970 N N . GLY A 1 135 ? 3.235 -13.371 4.061 1.00 82.69 135 GLY A N 1
ATOM 971 C CA . GLY A 1 135 ? 4.217 -13.614 5.117 1.00 82.69 135 GLY A CA 1
ATOM 972 C C . GLY A 1 135 ? 4.099 -12.613 6.267 1.00 82.69 135 GLY A C 1
ATOM 973 O O . GLY A 1 135 ? 4.090 -13.022 7.427 1.00 82.69 135 GLY A O 1
ATOM 974 N N . ALA A 1 136 ? 3.931 -11.323 5.958 1.00 80.38 136 ALA A N 1
ATOM 975 C CA . ALA A 1 136 ? 3.729 -10.287 6.971 1.00 80.38 136 ALA A CA 1
ATOM 976 C C . ALA A 1 136 ? 2.475 -10.547 7.826 1.00 80.38 136 ALA A C 1
ATOM 978 O O . ALA A 1 136 ? 2.565 -10.537 9.050 1.00 80.38 136 ALA A O 1
ATOM 979 N N . ILE A 1 137 ? 1.340 -10.888 7.205 1.00 85.06 137 ILE A N 1
ATOM 980 C CA . ILE A 1 137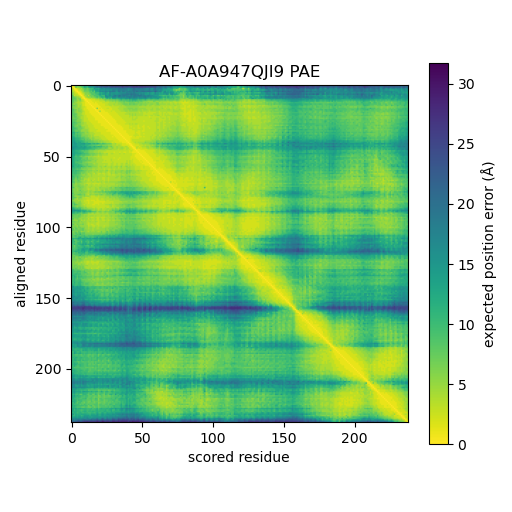 ? 0.089 -11.186 7.926 1.00 85.06 137 ILE A CA 1
ATOM 981 C C . ILE A 1 137 ? 0.252 -12.399 8.856 1.00 85.06 137 ILE A C 1
ATOM 983 O O . ILE A 1 137 ? -0.223 -12.384 9.992 1.00 85.06 137 ILE A O 1
ATOM 987 N N . ILE A 1 138 ? 0.934 -13.455 8.401 1.00 86.81 138 ILE A N 1
ATOM 988 C CA . ILE A 1 138 ? 1.188 -14.649 9.223 1.00 86.81 138 ILE A CA 1
ATOM 989 C C . ILE A 1 138 ? 2.072 -14.296 10.425 1.00 86.81 138 ILE A C 1
ATOM 991 O O . ILE A 1 138 ? 1.783 -14.709 11.552 1.00 86.81 138 ILE A O 1
ATOM 995 N N . LEU A 1 139 ? 3.133 -13.518 10.201 1.00 85.12 139 LEU A N 1
ATOM 996 C CA . LEU A 1 139 ? 4.015 -13.061 11.271 1.00 85.12 139 LEU A CA 1
ATOM 997 C C . LEU A 1 139 ? 3.273 -12.172 12.268 1.00 85.12 139 LEU A C 1
ATOM 999 O O . LEU A 1 139 ? 3.457 -12.357 13.470 1.00 85.12 139 LEU A O 1
ATOM 1003 N N . ASP A 1 140 ? 2.393 -11.286 11.806 1.00 84.88 140 ASP A N 1
ATOM 1004 C CA . ASP A 1 140 ? 1.566 -10.458 12.680 1.00 84.88 140 ASP A CA 1
ATOM 1005 C C . ASP A 1 140 ? 0.680 -11.329 13.575 1.00 84.88 140 ASP A C 1
ATOM 1007 O O . ASP A 1 140 ? 0.691 -11.171 14.794 1.00 84.88 140 ASP A O 1
ATOM 1011 N N . ILE A 1 141 ? -0.011 -12.334 13.034 1.00 87.44 141 ILE A N 1
ATOM 1012 C CA . ILE A 1 141 ? -0.860 -13.226 13.843 1.00 87.44 141 ILE A CA 1
ATOM 1013 C C . ILE A 1 141 ? -0.060 -13.919 14.963 1.00 87.44 141 ILE A C 1
ATOM 1015 O O . ILE A 1 141 ? -0.552 -14.051 16.088 1.00 87.44 141 ILE A O 1
ATOM 1019 N N . ILE A 1 142 ? 1.179 -14.337 14.688 1.00 88.56 142 ILE A N 1
ATOM 1020 C CA . ILE A 1 142 ? 2.016 -15.084 15.640 1.00 88.56 142 ILE A CA 1
ATOM 1021 C C . ILE A 1 142 ? 2.725 -14.153 16.637 1.00 88.56 142 ILE A C 1
ATOM 1023 O O . ILE A 1 142 ? 2.844 -14.475 17.826 1.00 88.56 142 ILE A O 1
ATOM 1027 N N . PHE A 1 143 ? 3.225 -13.008 16.172 1.00 87.50 143 PHE A N 1
ATOM 1028 C CA . PHE A 1 143 ? 4.170 -12.174 16.912 1.00 87.50 143 PHE A CA 1
ATOM 1029 C C . PHE A 1 143 ? 3.605 -10.833 17.381 1.00 87.50 143 PHE A C 1
ATOM 1031 O O . PHE A 1 143 ? 4.219 -10.250 18.275 1.00 87.50 143 PHE A O 1
ATOM 1038 N N . ILE A 1 144 ? 2.441 -10.365 16.910 1.00 85.06 144 ILE A N 1
ATOM 1039 C CA . ILE A 1 144 ? 1.925 -9.024 17.256 1.00 85.06 144 ILE A CA 1
ATOM 1040 C C . ILE A 1 144 ? 1.818 -8.812 18.766 1.00 85.06 144 ILE A C 1
ATOM 1042 O O . ILE A 1 144 ? 2.290 -7.806 19.284 1.00 85.06 144 ILE A O 1
ATOM 1046 N N . LYS A 1 145 ? 1.318 -9.807 19.511 1.00 84.62 145 LYS A N 1
ATOM 1047 C CA . LYS A 1 145 ? 1.216 -9.731 20.979 1.00 84.62 145 LYS A CA 1
ATOM 1048 C C . LYS A 1 145 ? 2.583 -9.650 21.658 1.00 84.62 145 LYS A C 1
ATOM 1050 O O . LYS A 1 145 ? 2.724 -8.985 22.680 1.00 84.62 145 LYS A O 1
ATOM 1055 N N . LYS A 1 146 ? 3.586 -10.346 21.113 1.00 83.31 146 LYS A N 1
ATOM 1056 C CA . LYS A 1 146 ? 4.951 -10.340 21.655 1.00 83.31 146 LYS A CA 1
ATOM 1057 C C . LYS A 1 146 ? 5.633 -9.008 21.370 1.00 83.31 146 LYS A C 1
ATOM 1059 O O . LYS A 1 146 ? 6.230 -8.453 22.283 1.00 83.31 146 LYS A O 1
ATOM 1064 N N . VAL A 1 147 ? 5.511 -8.496 20.146 1.00 81.88 147 VAL A N 1
ATOM 1065 C CA . VAL A 1 147 ? 6.079 -7.205 19.736 1.00 81.88 147 VAL A CA 1
ATOM 1066 C C . VAL A 1 147 ? 5.439 -6.065 20.519 1.00 81.88 147 VAL A C 1
ATOM 1068 O O . VAL A 1 147 ? 6.164 -5.250 21.078 1.00 81.88 147 VAL A O 1
ATOM 1071 N N . ASP A 1 148 ? 4.112 -6.045 20.644 1.00 80.94 148 ASP A N 1
ATOM 1072 C CA . ASP A 1 148 ? 3.397 -5.002 21.386 1.00 80.94 148 ASP A CA 1
ATOM 1073 C C . ASP A 1 148 ? 3.738 -5.042 22.884 1.00 80.94 148 ASP A C 1
ATOM 1075 O O . ASP A 1 148 ? 4.131 -4.037 23.476 1.00 80.94 148 ASP A O 1
ATOM 1079 N N . SER A 1 149 ? 3.741 -6.234 23.492 1.00 80.56 149 SER A N 1
ATOM 1080 C CA . SER A 1 149 ? 4.188 -6.404 24.880 1.00 80.56 149 SER A CA 1
ATOM 1081 C C . SER A 1 149 ? 5.633 -5.943 25.089 1.00 80.56 149 SER A C 1
ATOM 1083 O O . SER A 1 149 ? 5.943 -5.313 26.103 1.00 80.56 149 SER A O 1
ATOM 1085 N N . LEU A 1 150 ? 6.521 -6.241 24.140 1.00 78.00 150 LEU A N 1
ATOM 1086 C CA . LEU A 1 150 ? 7.925 -5.854 24.190 1.00 78.00 150 LEU A CA 1
ATOM 1087 C C . LEU A 1 150 ? 8.087 -4.339 24.020 1.00 78.00 150 LEU A C 1
ATOM 1089 O O . LEU A 1 150 ? 8.821 -3.730 24.793 1.00 78.00 150 LEU A O 1
ATOM 1093 N N . ALA A 1 151 ? 7.346 -3.714 23.104 1.00 73.75 151 ALA A N 1
ATOM 1094 C CA . ALA A 1 151 ? 7.321 -2.266 22.915 1.00 73.75 151 ALA A CA 1
ATOM 1095 C C . ALA A 1 151 ? 6.815 -1.539 24.170 1.00 73.75 151 ALA A C 1
ATOM 1097 O O . ALA A 1 151 ? 7.454 -0.596 24.641 1.00 73.75 151 ALA A O 1
ATOM 1098 N N . VAL A 1 152 ? 5.720 -2.015 24.773 1.00 77.12 152 VAL A N 1
ATOM 1099 C CA . VAL A 1 152 ? 5.190 -1.470 26.031 1.00 77.12 152 VAL A CA 1
ATOM 1100 C C . VAL A 1 152 ? 6.213 -1.614 27.157 1.00 77.12 152 VAL A C 1
ATOM 1102 O O . VAL A 1 152 ? 6.458 -0.642 27.873 1.00 77.12 152 VAL A O 1
ATOM 1105 N N . ARG A 1 153 ? 6.863 -2.779 27.294 1.00 73.19 153 ARG A N 1
ATOM 1106 C CA . ARG A 1 153 ? 7.910 -3.020 28.305 1.00 73.19 153 ARG A CA 1
ATOM 1107 C C . ARG A 1 153 ? 9.131 -2.132 28.104 1.00 73.19 153 ARG A C 1
ATOM 1109 O O . ARG A 1 153 ? 9.618 -1.575 29.081 1.00 73.19 153 ARG A O 1
ATOM 1116 N N . LEU A 1 154 ? 9.612 -1.968 26.874 1.00 69.75 154 LEU A N 1
ATOM 1117 C CA . LEU A 1 154 ? 10.722 -1.062 26.572 1.00 69.75 154 LEU A CA 1
ATOM 1118 C C . LEU A 1 154 ? 10.363 0.381 26.933 1.00 69.75 154 LEU A C 1
ATOM 1120 O O . LEU A 1 154 ? 11.167 1.078 27.543 1.00 69.75 154 LEU A O 1
ATOM 1124 N N . LYS A 1 155 ? 9.130 0.806 26.649 1.00 65.50 155 LYS A N 1
ATOM 1125 C CA . LYS A 1 155 ? 8.662 2.161 26.952 1.00 65.50 155 LYS A CA 1
ATOM 1126 C C . LYS A 1 155 ? 8.471 2.424 28.452 1.00 65.50 155 LYS A C 1
ATOM 1128 O O . LYS A 1 155 ? 8.662 3.550 28.889 1.00 65.50 155 LYS A O 1
ATOM 1133 N N . THR A 1 156 ? 8.093 1.413 29.240 1.00 68.44 156 THR A N 1
ATOM 1134 C CA . THR A 1 156 ? 7.823 1.566 30.688 1.00 68.44 156 THR A CA 1
ATOM 1135 C C . THR A 1 156 ? 8.999 1.215 31.594 1.00 68.44 156 THR A C 1
ATOM 1137 O O . THR A 1 156 ? 9.129 1.823 32.651 1.00 68.44 156 THR A O 1
ATOM 1140 N N . LYS A 1 157 ? 9.847 0.246 31.227 1.00 61.53 157 LYS A N 1
ATOM 1141 C CA . LYS A 1 157 ? 10.952 -0.230 32.080 1.00 61.53 157 LYS A CA 1
ATOM 1142 C C . LYS A 1 157 ? 12.337 0.249 31.665 1.00 61.53 157 LYS A C 1
ATOM 1144 O O . LYS A 1 157 ? 13.219 0.247 32.514 1.00 61.53 157 LYS A O 1
ATOM 1149 N N . ALA A 1 158 ? 12.557 0.610 30.400 1.00 59.84 158 ALA A N 1
ATOM 1150 C CA . ALA A 1 158 ? 13.909 0.873 29.903 1.00 59.84 158 ALA A CA 1
ATOM 1151 C C . ALA A 1 158 ? 14.276 2.365 29.812 1.00 59.84 158 ALA A C 1
ATOM 1153 O O . ALA A 1 158 ? 15.392 2.666 29.396 1.00 59.84 158 ALA A O 1
ATOM 1154 N N . GLY A 1 159 ? 13.381 3.288 30.195 1.00 71.69 159 GLY A N 1
ATOM 1155 C CA . GLY A 1 159 ? 13.651 4.733 30.158 1.00 71.69 159 GLY A CA 1
ATOM 1156 C C . GLY A 1 159 ? 14.245 5.172 28.812 1.00 71.69 159 GLY A C 1
ATOM 1157 O O . GLY A 1 159 ? 13.707 4.832 27.755 1.00 71.69 159 GLY A O 1
ATOM 1158 N N . ASP A 1 160 ? 15.398 5.843 28.852 1.00 71.94 160 ASP A N 1
ATOM 1159 C CA . ASP A 1 160 ? 16.128 6.318 27.666 1.00 71.94 160 ASP A CA 1
ATOM 1160 C C . ASP A 1 160 ? 16.624 5.186 26.745 1.00 71.94 160 ASP A C 1
ATOM 1162 O O . ASP A 1 160 ? 16.635 5.344 25.523 1.00 71.94 160 ASP A O 1
ATOM 1166 N N . PHE A 1 161 ? 16.956 4.003 27.281 1.00 74.31 161 PHE A N 1
ATOM 1167 C CA . PHE A 1 161 ? 17.391 2.858 26.466 1.00 74.31 161 PHE A CA 1
ATOM 1168 C C . PHE A 1 161 ? 16.257 2.315 25.587 1.00 74.31 161 PHE A C 1
ATOM 1170 O O . PHE A 1 161 ? 16.487 1.904 24.450 1.00 74.31 161 PHE A O 1
ATOM 1177 N N . GLY A 1 162 ? 15.014 2.361 26.077 1.00 70.31 162 GLY A N 1
ATOM 1178 C CA . GLY A 1 162 ? 13.837 1.975 25.296 1.00 70.31 162 GLY A CA 1
ATOM 1179 C C . GLY A 1 162 ? 13.605 2.896 24.098 1.00 70.31 162 GLY A C 1
ATOM 1180 O O . GLY A 1 162 ? 13.272 2.424 23.011 1.00 70.31 162 GLY A O 1
ATOM 1181 N N . VAL A 1 163 ? 13.841 4.201 24.273 1.00 72.88 163 VAL A N 1
ATOM 1182 C CA . VAL A 1 163 ? 13.737 5.200 23.198 1.00 72.88 163 VAL A CA 1
ATOM 1183 C C . VAL A 1 163 ? 14.817 4.971 22.141 1.00 72.88 163 VAL A C 1
ATOM 1185 O O . VAL A 1 163 ? 14.507 4.953 20.949 1.00 72.88 163 VAL A O 1
ATOM 1188 N N . VAL A 1 164 ? 16.061 4.724 22.562 1.00 79.25 164 VAL A N 1
ATOM 1189 C CA . VAL A 1 164 ? 17.173 4.427 21.645 1.00 79.25 164 VAL A CA 1
ATOM 1190 C C . VAL A 1 164 ? 16.931 3.122 20.886 1.00 79.25 164 VAL A C 1
ATOM 1192 O O . VAL A 1 164 ? 17.086 3.098 19.669 1.00 79.25 164 VAL A O 1
ATOM 1195 N N . ALA A 1 165 ? 16.483 2.056 21.555 1.00 78.44 165 ALA A N 1
ATOM 1196 C CA . ALA A 1 165 ? 16.211 0.769 20.912 1.00 78.44 165 ALA A CA 1
ATOM 1197 C C . ALA A 1 165 ? 15.128 0.873 19.823 1.00 78.44 165 ALA A C 1
ATOM 1199 O O . ALA A 1 165 ? 15.301 0.347 18.723 1.00 78.44 165 ALA A O 1
ATOM 1200 N N . ILE A 1 166 ? 14.036 1.597 20.096 1.00 75.12 166 ILE A N 1
ATOM 1201 C CA . ILE A 1 166 ? 12.981 1.855 19.103 1.00 75.12 166 ILE A CA 1
ATOM 1202 C C . ILE A 1 166 ? 13.520 2.724 17.957 1.00 75.12 166 ILE A C 1
ATOM 1204 O O . ILE A 1 166 ? 13.236 2.447 16.792 1.00 75.12 166 ILE A O 1
ATOM 1208 N N . GLY A 1 167 ? 14.331 3.739 18.269 1.00 79.56 167 GLY A N 1
ATOM 1209 C CA . GLY A 1 167 ? 14.970 4.598 17.271 1.00 79.56 167 GLY A CA 1
ATOM 1210 C C . GLY A 1 167 ? 15.891 3.827 16.323 1.00 79.56 167 GLY A C 1
ATOM 1211 O O . GLY A 1 167 ? 15.798 3.996 15.108 1.00 79.56 167 GLY A O 1
ATOM 1212 N N . VAL A 1 168 ? 16.727 2.930 16.852 1.00 83.75 168 VAL A N 1
ATOM 1213 C CA . VAL A 1 168 ? 17.614 2.067 16.054 1.00 83.75 168 VAL A CA 1
ATOM 1214 C C . VAL A 1 168 ? 16.806 1.136 15.154 1.00 83.75 168 VAL A C 1
ATOM 1216 O O . VAL A 1 168 ? 17.139 0.992 13.980 1.00 83.75 168 VAL A O 1
ATOM 1219 N N . LEU A 1 169 ? 15.719 0.549 15.663 1.00 80.19 169 LEU A N 1
ATOM 1220 C CA . LEU A 1 169 ? 14.854 -0.320 14.864 1.00 80.19 169 LEU A CA 1
ATOM 1221 C C . LEU A 1 169 ? 14.226 0.445 13.687 1.00 80.19 169 LEU A C 1
ATOM 1223 O O . LEU A 1 169 ? 14.161 -0.069 12.573 1.00 80.19 169 LEU A O 1
ATOM 1227 N N . PHE A 1 170 ? 13.839 1.702 13.910 1.00 79.88 170 PHE A N 1
ATOM 1228 C CA . PHE A 1 170 ? 13.323 2.576 12.858 1.00 79.88 170 PHE A CA 1
ATOM 1229 C C . PHE A 1 170 ? 14.398 2.923 11.815 1.00 79.88 170 PHE A C 1
ATOM 1231 O O . PHE A 1 170 ? 14.145 2.849 10.614 1.00 79.88 170 PHE A O 1
ATOM 1238 N N . PHE A 1 171 ? 15.621 3.238 12.255 1.00 81.88 171 PHE A N 1
ATOM 1239 C CA . PHE A 1 171 ? 16.754 3.494 11.359 1.00 81.88 171 PHE A CA 1
ATOM 1240 C C . PHE A 1 171 ? 17.161 2.264 10.542 1.00 81.88 171 PHE A C 1
ATOM 1242 O O . PHE A 1 171 ? 17.488 2.404 9.366 1.00 81.88 171 PHE A O 1
ATOM 1249 N N . ALA A 1 172 ? 17.102 1.065 11.125 1.00 83.25 172 ALA A N 1
ATOM 1250 C CA . ALA A 1 172 ? 17.359 -0.180 10.407 1.00 83.25 172 ALA A CA 1
ATOM 1251 C C . ALA A 1 172 ? 16.364 -0.376 9.254 1.00 83.25 172 ALA A C 1
ATOM 1253 O O . ALA A 1 172 ? 16.763 -0.695 8.136 1.00 83.25 172 ALA A O 1
ATOM 1254 N N . VAL A 1 173 ? 15.079 -0.103 9.496 1.00 80.19 173 VAL A N 1
ATOM 1255 C CA . VAL A 1 173 ? 14.046 -0.139 8.452 1.00 80.19 173 VAL A CA 1
ATOM 1256 C C . VAL A 1 173 ? 14.322 0.907 7.361 1.00 80.19 173 VAL A C 1
ATOM 1258 O O . VAL A 1 173 ? 14.227 0.593 6.175 1.00 80.19 173 VAL A O 1
ATOM 1261 N N . LEU A 1 174 ? 14.737 2.126 7.729 1.00 79.25 174 LEU A N 1
ATOM 1262 C CA . LEU A 1 174 ? 15.126 3.150 6.750 1.00 79.25 174 LEU A CA 1
ATOM 1263 C C . LEU A 1 174 ? 16.322 2.715 5.897 1.00 79.25 174 LEU A C 1
ATOM 1265 O O . LEU A 1 174 ? 16.304 2.928 4.688 1.00 79.25 174 LEU A O 1
ATOM 1269 N N . ALA A 1 175 ? 17.335 2.079 6.488 1.00 80.62 175 ALA A N 1
ATOM 1270 C CA . ALA A 1 175 ? 18.497 1.595 5.747 1.00 80.62 175 ALA A CA 1
ATOM 1271 C C . ALA A 1 175 ? 18.094 0.577 4.669 1.00 80.62 175 ALA A C 1
ATOM 1273 O O . ALA A 1 175 ? 18.532 0.692 3.525 1.00 80.62 175 ALA A O 1
ATOM 1274 N N . VAL A 1 176 ? 17.193 -0.355 4.995 1.00 77.50 176 VAL A N 1
ATOM 1275 C CA . VAL A 1 176 ? 16.673 -1.340 4.031 1.00 77.50 176 VAL A CA 1
ATOM 1276 C C . VAL A 1 176 ? 15.966 -0.664 2.852 1.00 77.50 176 VAL A C 1
ATOM 1278 O O . VAL A 1 176 ? 16.126 -1.105 1.716 1.00 77.50 176 VAL A O 1
ATOM 1281 N N . PHE A 1 177 ? 15.228 0.425 3.085 1.00 73.56 177 PHE A N 1
ATOM 1282 C CA . PHE A 1 177 ? 14.508 1.122 2.014 1.00 73.56 177 PHE A CA 1
ATOM 1283 C C . PHE A 1 177 ? 15.357 2.113 1.219 1.00 73.56 177 PHE A C 1
ATOM 1285 O O . PHE A 1 177 ? 15.053 2.364 0.058 1.00 73.56 177 PHE A O 1
ATOM 1292 N N . VAL A 1 178 ? 16.402 2.688 1.813 1.00 76.75 178 VAL A N 1
ATOM 1293 C CA . VAL A 1 178 ? 17.187 3.766 1.193 1.00 76.75 178 VAL A CA 1
ATOM 1294 C C . VAL A 1 178 ? 18.373 3.235 0.386 1.00 76.75 178 VAL A C 1
ATOM 1296 O O . VAL A 1 178 ? 18.647 3.739 -0.702 1.00 76.75 178 VAL A O 1
ATOM 1299 N N . VAL A 1 179 ? 19.063 2.202 0.876 1.00 76.44 179 VAL A N 1
ATOM 1300 C CA . VAL A 1 179 ? 20.274 1.659 0.231 1.00 76.44 179 VAL A CA 1
ATOM 1301 C C . VAL A 1 179 ? 20.054 1.245 -1.236 1.00 76.44 179 VAL A C 1
ATOM 1303 O O . VAL A 1 179 ? 20.909 1.581 -2.061 1.00 76.44 179 VAL A O 1
ATOM 1306 N N . PRO A 1 180 ? 18.924 0.617 -1.628 1.00 73.94 180 PRO A N 1
ATOM 1307 C CA . PRO A 1 180 ? 18.697 0.223 -3.019 1.00 73.94 180 PRO A CA 1
ATOM 1308 C C . PRO A 1 180 ? 18.699 1.380 -4.032 1.00 73.94 180 PRO A C 1
ATOM 1310 O O . PRO A 1 180 ? 18.953 1.141 -5.211 1.00 73.94 180 PRO A O 1
ATOM 1313 N N . PHE A 1 181 ? 18.448 2.627 -3.611 1.00 71.25 181 PHE A N 1
ATOM 1314 C CA . PHE A 1 181 ? 18.418 3.786 -4.515 1.00 71.25 181 PHE A CA 1
ATOM 1315 C C . PHE A 1 181 ? 19.810 4.239 -4.968 1.00 71.25 181 PHE A C 1
ATOM 1317 O O . PHE A 1 181 ? 19.957 4.743 -6.081 1.00 71.25 181 PHE A O 1
ATOM 1324 N N . PHE A 1 182 ? 20.845 4.024 -4.151 1.00 72.44 182 PHE A N 1
ATOM 1325 C CA . PHE A 1 182 ? 22.215 4.428 -4.485 1.00 72.44 182 PHE A CA 1
ATOM 1326 C C . PHE A 1 182 ? 22.850 3.555 -5.577 1.00 72.44 182 PHE A C 1
ATOM 1328 O O . PHE A 1 182 ? 23.779 3.998 -6.246 1.00 72.44 182 PHE A O 1
ATOM 1335 N N . GLY A 1 183 ? 22.315 2.353 -5.816 1.00 70.44 183 GLY A N 1
ATOM 1336 C CA . GLY A 1 183 ? 22.753 1.461 -6.895 1.00 70.44 183 GLY A CA 1
ATOM 1337 C C . GLY A 1 183 ? 22.115 1.736 -8.264 1.00 70.44 183 GLY A C 1
ATOM 1338 O O . GLY A 1 183 ? 22.526 1.132 -9.248 1.00 70.44 183 GLY A O 1
ATOM 1339 N N . GLN A 1 184 ? 21.121 2.630 -8.353 1.00 69.44 184 GLN A N 1
ATOM 1340 C CA . GLN A 1 184 ? 20.291 2.824 -9.558 1.00 69.44 184 GLN A CA 1
ATOM 1341 C C . GLN A 1 184 ? 20.712 4.022 -10.436 1.00 69.44 184 GLN A C 1
ATOM 1343 O O . GLN A 1 184 ? 20.036 4.347 -11.414 1.00 69.44 184 GLN A O 1
ATOM 1348 N N . GLY A 1 185 ? 21.834 4.676 -10.115 1.00 77.50 185 GLY A N 1
ATOM 1349 C CA . GLY A 1 185 ? 22.413 5.778 -10.894 1.00 77.50 185 GLY A CA 1
ATOM 1350 C C . GLY A 1 185 ? 22.035 7.186 -10.411 1.00 77.50 185 GLY A C 1
ATOM 1351 O O . GLY A 1 185 ? 21.208 7.375 -9.519 1.00 77.50 185 GLY A O 1
ATOM 1352 N N . LEU A 1 186 ? 22.661 8.203 -11.015 1.00 80.88 186 LEU A N 1
ATOM 1353 C CA . LEU A 1 186 ? 22.613 9.599 -10.548 1.00 80.88 186 LEU A CA 1
ATOM 1354 C C . LEU A 1 186 ? 21.193 10.190 -10.570 1.00 80.88 186 LEU A C 1
ATOM 1356 O O . LEU A 1 186 ? 20.795 10.888 -9.640 1.00 80.88 186 LEU A O 1
ATOM 1360 N N . VAL A 1 187 ? 20.391 9.832 -11.578 1.00 81.19 187 VAL A N 1
ATOM 1361 C CA . VAL A 1 187 ? 18.981 10.246 -11.687 1.00 81.19 187 VAL A CA 1
ATOM 1362 C C . VAL A 1 187 ? 18.138 9.679 -10.540 1.00 81.19 187 VAL A C 1
ATOM 1364 O O . VAL A 1 187 ? 17.299 10.394 -9.992 1.00 81.19 187 VAL A O 1
ATOM 1367 N N . ALA A 1 188 ? 18.368 8.426 -10.133 1.00 78.44 188 ALA A N 1
ATOM 1368 C CA . ALA A 1 188 ? 17.637 7.804 -9.029 1.00 78.44 188 ALA A CA 1
ATOM 1369 C C . ALA A 1 188 ? 17.976 8.472 -7.689 1.00 78.44 188 ALA A C 1
ATOM 1371 O O . ALA A 1 188 ? 17.073 8.797 -6.919 1.00 78.44 188 ALA A O 1
ATOM 1372 N N . VAL A 1 189 ? 19.257 8.773 -7.449 1.00 83.06 189 VAL A N 1
ATOM 1373 C CA . VAL A 1 189 ? 19.711 9.480 -6.240 1.00 83.06 189 VAL A CA 1
ATOM 1374 C C . VAL A 1 189 ? 19.174 10.915 -6.193 1.00 83.06 189 VAL A C 1
ATOM 1376 O O . VAL A 1 189 ? 18.684 11.350 -5.151 1.00 83.06 189 VAL A O 1
ATOM 1379 N N . ALA A 1 190 ? 19.185 11.642 -7.314 1.00 83.81 190 ALA A N 1
ATOM 1380 C CA . ALA A 1 190 ? 18.623 12.992 -7.393 1.00 83.81 190 ALA A CA 1
ATOM 1381 C C . ALA A 1 190 ? 17.092 12.999 -7.203 1.00 83.81 190 ALA A C 1
ATOM 1383 O O . ALA A 1 190 ? 16.538 13.851 -6.500 1.00 83.81 190 ALA A O 1
ATOM 1384 N N . THR A 1 191 ? 16.397 12.005 -7.761 1.00 84.88 191 THR A N 1
ATOM 1385 C CA . THR A 1 191 ? 14.951 11.810 -7.558 1.00 84.88 191 THR A CA 1
ATOM 1386 C C . THR A 1 191 ? 14.638 11.464 -6.095 1.00 84.88 191 THR A C 1
ATOM 1388 O O . THR A 1 191 ? 13.693 11.990 -5.510 1.00 84.88 191 THR A O 1
ATOM 1391 N N . PHE A 1 192 ? 15.467 10.639 -5.455 1.00 84.38 192 PHE A N 1
ATOM 1392 C CA . PHE A 1 192 ? 15.345 10.334 -4.032 1.00 84.38 192 PHE A CA 1
ATOM 1393 C C . PHE A 1 192 ? 15.559 11.583 -3.162 1.00 84.38 192 PHE A C 1
ATOM 1395 O O . PHE A 1 192 ? 14.735 11.880 -2.297 1.00 84.38 192 PHE A O 1
ATOM 1402 N N . ALA A 1 193 ? 16.608 12.367 -3.427 1.00 87.00 193 ALA A N 1
ATOM 1403 C CA . ALA A 1 193 ? 16.889 13.600 -2.693 1.00 87.00 193 ALA A CA 1
ATOM 1404 C C . ALA A 1 193 ? 15.746 14.621 -2.816 1.00 87.00 193 ALA A C 1
ATOM 1406 O O . ALA A 1 193 ? 15.328 15.217 -1.820 1.00 87.00 193 ALA A O 1
ATOM 1407 N N . THR A 1 194 ? 15.186 14.780 -4.019 1.00 87.00 194 THR A N 1
ATOM 1408 C CA . THR A 1 194 ? 14.019 15.647 -4.243 1.00 87.00 194 THR A CA 1
ATOM 1409 C C . THR A 1 194 ? 12.770 15.131 -3.531 1.00 87.00 194 THR A C 1
ATOM 1411 O O . THR A 1 194 ? 12.075 15.924 -2.899 1.00 87.00 194 THR A O 1
ATOM 1414 N N . SER A 1 195 ? 12.525 13.817 -3.520 1.00 86.94 195 SER A N 1
ATOM 1415 C CA . SER A 1 195 ? 11.448 13.203 -2.730 1.00 86.94 195 SER A CA 1
ATOM 1416 C C . SER A 1 195 ? 11.599 13.480 -1.229 1.00 86.94 195 SER A C 1
ATOM 1418 O O . SER A 1 195 ? 10.627 13.850 -0.567 1.00 86.94 195 SER A O 1
ATOM 1420 N N . VAL A 1 196 ? 12.808 13.360 -0.668 1.00 87.38 196 VAL A N 1
ATOM 1421 C CA . VAL A 1 196 ? 13.072 13.683 0.747 1.00 87.38 196 VAL A CA 1
ATOM 1422 C C . VAL A 1 196 ? 12.798 15.161 1.024 1.00 87.38 196 VAL A C 1
ATOM 1424 O O . VAL A 1 196 ? 12.063 15.479 1.959 1.00 87.38 196 VAL A O 1
ATOM 1427 N N . ALA A 1 197 ? 13.319 16.064 0.190 1.00 90.88 197 ALA A N 1
ATOM 1428 C CA . ALA A 1 197 ? 13.109 17.502 0.344 1.00 90.88 197 ALA A CA 1
ATOM 1429 C C . ALA A 1 197 ? 11.618 17.876 0.285 1.00 90.88 197 ALA A C 1
ATOM 1431 O O . ALA A 1 197 ? 11.119 18.567 1.173 1.00 90.88 197 ALA A O 1
ATOM 1432 N N . LEU A 1 198 ? 10.885 17.365 -0.708 1.00 90.25 198 LEU A N 1
ATOM 1433 C CA . LEU A 1 198 ? 9.447 17.601 -0.860 1.00 90.25 198 LEU A CA 1
ATOM 1434 C C . LEU A 1 198 ? 8.658 17.055 0.329 1.00 90.25 198 LEU A C 1
ATOM 1436 O O . LEU A 1 198 ? 7.799 17.749 0.867 1.00 90.25 198 LEU A O 1
ATOM 1440 N N . THR A 1 199 ? 8.983 15.847 0.789 1.00 88.06 199 THR A N 1
ATOM 1441 C CA . THR A 1 199 ? 8.331 15.230 1.952 1.00 88.06 199 THR A CA 1
ATOM 1442 C C . THR A 1 199 ? 8.544 16.070 3.211 1.00 88.06 199 THR A C 1
ATOM 1444 O O . THR A 1 199 ? 7.588 16.318 3.943 1.00 88.06 199 THR A O 1
ATOM 1447 N N . LEU A 1 200 ? 9.764 16.564 3.450 1.00 89.25 200 LEU A N 1
ATOM 1448 C CA . LEU A 1 200 ? 10.073 17.425 4.596 1.00 89.25 200 LEU A CA 1
ATOM 1449 C C . LEU A 1 200 ? 9.350 18.772 4.518 1.00 89.25 200 LEU A C 1
ATOM 1451 O O . LEU A 1 200 ? 8.793 19.218 5.520 1.00 89.25 200 LEU A O 1
ATOM 1455 N N . VAL A 1 201 ? 9.307 19.399 3.340 1.00 90.12 201 VAL A N 1
ATOM 1456 C CA . VAL A 1 201 ? 8.594 20.668 3.127 1.00 90.12 201 VAL A CA 1
ATOM 1457 C C . VAL A 1 201 ? 7.091 20.488 3.345 1.00 90.12 201 VAL A C 1
ATOM 1459 O O . VAL A 1 201 ? 6.490 21.240 4.112 1.00 90.12 201 VAL A O 1
ATOM 1462 N N . LEU A 1 202 ? 6.482 19.462 2.745 1.00 86.69 202 LEU A N 1
ATOM 1463 C CA . LEU A 1 202 ? 5.057 19.167 2.906 1.00 86.69 202 LEU A CA 1
ATOM 1464 C C . LEU A 1 202 ? 4.713 18.807 4.357 1.00 86.69 202 LEU A C 1
ATOM 1466 O O . LEU A 1 202 ? 3.711 19.293 4.884 1.00 86.69 202 LEU A O 1
ATOM 1470 N N . ALA A 1 203 ? 5.558 18.026 5.036 1.00 85.81 203 ALA A N 1
ATOM 1471 C CA . ALA A 1 203 ? 5.385 17.691 6.449 1.00 85.81 203 ALA A CA 1
ATOM 1472 C C . ALA A 1 203 ? 5.524 18.921 7.356 1.00 85.81 203 ALA A C 1
ATOM 1474 O O . ALA A 1 203 ? 4.747 19.092 8.299 1.00 85.81 203 ALA A O 1
ATOM 1475 N N . PHE A 1 204 ? 6.477 19.809 7.062 1.00 87.94 204 PHE A N 1
ATOM 1476 C CA . PHE A 1 204 ? 6.656 21.059 7.792 1.00 87.94 204 PHE A CA 1
ATOM 1477 C C . PHE A 1 204 ? 5.442 21.978 7.633 1.00 87.94 204 PHE A C 1
ATOM 1479 O O . PHE A 1 204 ? 4.932 22.492 8.628 1.00 87.94 204 PHE A O 1
ATOM 1486 N N . ILE A 1 205 ? 4.923 22.130 6.411 1.00 86.19 205 ILE A N 1
ATOM 1487 C CA . ILE A 1 205 ? 3.705 22.904 6.131 1.00 86.19 205 ILE A CA 1
ATOM 1488 C C . ILE A 1 205 ? 2.503 22.282 6.851 1.00 86.19 205 ILE A C 1
ATOM 1490 O O . ILE A 1 205 ? 1.776 22.993 7.546 1.00 86.19 205 ILE A O 1
ATOM 1494 N N . ALA A 1 206 ? 2.328 20.961 6.772 1.00 84.81 206 ALA A N 1
ATOM 1495 C CA . ALA A 1 206 ? 1.238 20.260 7.447 1.00 84.81 206 ALA A CA 1
ATOM 1496 C C . ALA A 1 206 ? 1.270 20.487 8.966 1.00 84.81 206 ALA A C 1
ATOM 1498 O O . ALA A 1 206 ? 0.235 20.769 9.574 1.00 84.81 206 ALA A O 1
ATOM 1499 N N . LYS A 1 207 ? 2.461 20.430 9.577 1.00 82.44 207 LYS A N 1
ATOM 1500 C CA . LYS A 1 207 ? 2.648 20.625 11.020 1.00 82.44 207 LYS A CA 1
ATOM 1501 C C . LYS A 1 207 ? 2.480 22.086 11.440 1.00 82.44 207 LYS A C 1
ATOM 1503 O O . LYS A 1 207 ? 1.846 22.346 12.461 1.00 82.44 207 LYS A O 1
ATOM 1508 N N . LYS A 1 208 ? 3.007 23.035 10.658 1.00 84.19 208 LYS A N 1
ATOM 1509 C CA . LYS A 1 208 ? 2.933 24.477 10.944 1.00 84.19 208 LYS A CA 1
ATOM 1510 C C . LYS A 1 208 ? 1.508 25.015 10.822 1.00 84.19 208 LYS A C 1
ATOM 1512 O O . LYS A 1 208 ? 1.083 25.785 11.675 1.00 84.19 208 LYS A O 1
ATOM 1517 N N . PHE A 1 209 ? 0.765 24.580 9.807 1.00 80.50 209 PHE A N 1
ATOM 1518 C CA . PHE A 1 209 ? -0.605 25.032 9.551 1.00 80.50 209 PHE A CA 1
ATOM 1519 C C . PHE A 1 209 ? -1.686 24.098 10.128 1.00 80.50 209 PHE A C 1
ATOM 1521 O O . PHE A 1 209 ? -2.871 24.365 9.956 1.00 80.50 209 PHE A O 1
ATOM 1528 N N . ARG A 1 210 ? -1.299 23.010 10.818 1.00 77.06 210 ARG A N 1
ATOM 1529 C CA . ARG A 1 210 ? -2.203 21.981 11.382 1.00 77.06 210 ARG A CA 1
ATOM 1530 C C . ARG A 1 210 ? -3.228 21.440 10.370 1.00 77.06 210 ARG A C 1
ATOM 1532 O O . ARG A 1 210 ? -4.377 21.165 10.713 1.00 77.06 210 ARG A O 1
ATOM 1539 N N . ILE A 1 211 ? -2.811 21.258 9.118 1.00 74.50 211 ILE A N 1
ATOM 1540 C CA . ILE A 1 211 ? -3.689 20.782 8.041 1.00 74.50 211 ILE A CA 1
ATOM 1541 C C . ILE A 1 211 ? -3.704 19.250 8.060 1.00 74.50 211 ILE A C 1
ATOM 1543 O O . ILE A 1 211 ? -2.821 18.603 7.499 1.00 74.50 211 ILE A O 1
ATOM 1547 N N . ALA A 1 212 ? -4.725 18.665 8.692 1.00 70.12 212 ALA A N 1
ATOM 1548 C CA . ALA A 1 212 ? -4.878 17.210 8.795 1.00 70.12 212 ALA A CA 1
ATOM 1549 C C . ALA A 1 212 ? -5.011 16.522 7.425 1.00 70.12 212 ALA A C 1
ATOM 1551 O O . ALA A 1 212 ? -4.498 15.422 7.237 1.00 70.12 212 ALA A O 1
ATOM 1552 N N . TRP A 1 213 ? -5.654 17.187 6.456 1.00 73.62 213 TRP A N 1
ATOM 1553 C CA . TRP A 1 213 ? -5.793 16.655 5.100 1.00 73.62 213 TRP A CA 1
ATOM 1554 C C . TRP A 1 213 ? -4.426 16.473 4.444 1.00 73.62 213 TRP A C 1
ATOM 1556 O O . TRP A 1 213 ? -4.132 15.374 3.999 1.00 73.62 213 TRP A O 1
ATOM 1566 N N . LEU A 1 214 ? -3.556 17.491 4.484 1.00 76.12 214 LEU A N 1
ATOM 1567 C CA . LEU A 1 214 ? -2.253 17.466 3.814 1.00 76.12 214 LEU A CA 1
ATOM 1568 C C . LEU A 1 214 ? -1.396 16.280 4.262 1.00 76.12 214 LEU A C 1
ATOM 1570 O O . LEU A 1 214 ? -0.750 15.670 3.418 1.00 76.12 214 LEU A O 1
ATOM 1574 N N . GLY A 1 215 ? -1.464 15.906 5.546 1.00 76.38 215 GLY A N 1
ATOM 1575 C CA . GLY A 1 215 ? -0.785 14.728 6.092 1.00 76.38 215 GLY A CA 1
ATOM 1576 C C . GLY A 1 215 ? -1.086 13.432 5.331 1.00 76.38 215 GLY A C 1
ATOM 1577 O O . GLY A 1 215 ? -0.169 12.662 5.059 1.00 76.38 215 GLY A O 1
ATOM 1578 N N . ASN A 1 216 ? -2.337 13.232 4.905 1.00 77.38 216 ASN A N 1
ATOM 1579 C CA . ASN A 1 216 ? -2.758 12.041 4.157 1.00 77.38 216 ASN A CA 1
ATOM 1580 C C . ASN A 1 216 ? -2.269 12.040 2.697 1.00 77.38 216 ASN A C 1
ATOM 1582 O O . ASN A 1 216 ? -2.190 10.977 2.086 1.00 77.38 216 ASN A O 1
ATOM 1586 N N . PHE A 1 217 ? -1.919 13.204 2.137 1.00 80.38 217 PHE A N 1
ATOM 1587 C CA . PHE A 1 217 ? -1.481 13.341 0.741 1.00 80.38 217 PHE A CA 1
ATOM 1588 C C . PHE A 1 217 ? 0.026 13.482 0.577 1.00 80.38 217 PHE A C 1
ATOM 1590 O O . PHE A 1 217 ? 0.490 13.454 -0.558 1.00 80.38 217 PHE A O 1
ATOM 1597 N N . ILE A 1 218 ? 0.803 13.605 1.662 1.00 82.62 218 ILE A N 1
ATOM 1598 C CA . ILE A 1 218 ? 2.261 13.800 1.575 1.00 82.62 218 ILE A CA 1
ATOM 1599 C C . ILE A 1 218 ? 2.895 12.732 0.682 1.00 82.62 218 ILE A C 1
ATOM 1601 O O . ILE A 1 218 ? 3.665 13.069 -0.211 1.00 82.62 218 ILE A O 1
ATOM 1605 N N . LEU A 1 219 ? 2.531 11.463 0.879 1.00 80.00 219 LEU A N 1
ATOM 1606 C CA . LEU A 1 219 ? 3.060 10.354 0.088 1.00 80.00 219 LEU A CA 1
ATOM 1607 C C . LEU A 1 219 ? 2.654 10.460 -1.386 1.00 80.00 219 LEU A C 1
ATOM 1609 O O . LEU A 1 219 ? 3.512 10.355 -2.255 1.00 80.00 219 LEU A O 1
ATOM 1613 N N . ALA A 1 220 ? 1.374 10.711 -1.673 1.00 79.69 220 ALA A N 1
ATOM 1614 C CA . ALA A 1 220 ? 0.873 10.821 -3.043 1.00 79.69 220 ALA A CA 1
ATOM 1615 C C . ALA A 1 220 ? 1.487 12.018 -3.792 1.00 79.69 220 ALA A C 1
ATOM 1617 O O . ALA A 1 220 ? 1.945 11.875 -4.923 1.00 79.69 220 ALA A O 1
ATOM 1618 N N . PHE A 1 221 ? 1.556 13.191 -3.156 1.00 83.81 221 PHE A N 1
ATOM 1619 C CA . PHE A 1 221 ? 2.170 14.379 -3.746 1.00 83.81 221 PHE A CA 1
ATOM 1620 C C . PHE A 1 221 ? 3.675 14.229 -3.908 1.00 83.81 221 PHE A C 1
ATOM 1622 O O . PHE A 1 221 ? 4.195 14.576 -4.962 1.00 83.81 221 PHE A O 1
ATOM 1629 N N . SER A 1 222 ? 4.369 13.687 -2.907 1.00 85.81 222 SER A N 1
ATOM 1630 C CA . SER A 1 222 ? 5.804 13.418 -3.003 1.00 85.81 222 SER A CA 1
ATOM 1631 C C . SER A 1 222 ? 6.105 12.449 -4.145 1.00 85.81 222 SER A C 1
ATOM 1633 O O . SER A 1 222 ? 6.999 12.710 -4.946 1.00 85.81 222 SER A O 1
ATOM 1635 N N . LEU A 1 223 ? 5.300 11.394 -4.309 1.00 84.25 223 LEU A N 1
ATOM 1636 C CA . LEU A 1 223 ? 5.416 10.452 -5.421 1.00 84.25 223 LEU A CA 1
ATOM 1637 C C . LEU A 1 223 ? 5.230 11.146 -6.780 1.00 84.25 223 LEU A C 1
ATOM 1639 O O . LEU A 1 223 ? 6.108 11.061 -7.630 1.00 84.25 223 LEU A O 1
ATOM 1643 N N . ILE A 1 224 ? 4.133 11.881 -6.984 1.00 84.25 224 ILE A N 1
ATOM 1644 C CA . ILE A 1 224 ? 3.848 12.543 -8.270 1.00 84.25 224 ILE A CA 1
ATOM 1645 C C . ILE A 1 224 ? 4.904 13.609 -8.591 1.00 84.25 224 ILE A C 1
ATOM 1647 O O . ILE A 1 224 ? 5.437 13.652 -9.699 1.00 84.25 224 ILE A O 1
ATOM 1651 N N . LEU A 1 225 ? 5.239 14.463 -7.622 1.00 87.69 225 LEU A N 1
ATOM 1652 C CA . LEU A 1 225 ? 6.207 15.542 -7.816 1.00 87.69 225 LEU A CA 1
ATOM 1653 C C . LEU A 1 225 ? 7.626 15.007 -8.027 1.00 87.69 225 LEU A C 1
ATOM 1655 O O . LEU A 1 225 ? 8.358 15.548 -8.856 1.00 87.69 225 LEU A O 1
ATOM 1659 N N . SER A 1 226 ? 8.013 13.933 -7.334 1.00 85.75 226 SER A N 1
ATOM 1660 C CA . SER A 1 226 ? 9.310 13.285 -7.562 1.00 85.75 226 SER A CA 1
ATOM 1661 C C . SER A 1 226 ? 9.375 12.604 -8.929 1.00 85.75 226 SER A C 1
ATOM 1663 O O . SER A 1 226 ? 10.396 12.724 -9.598 1.00 85.75 226 SER A O 1
ATOM 1665 N N . MET A 1 227 ? 8.288 11.997 -9.418 1.00 83.31 227 MET A N 1
ATOM 1666 C CA . MET A 1 227 ? 8.221 11.483 -10.794 1.00 83.31 227 MET A CA 1
ATOM 1667 C C . MET A 1 227 ? 8.412 12.603 -11.826 1.00 83.31 227 MET A C 1
ATOM 1669 O O . MET A 1 227 ? 9.231 12.457 -12.733 1.00 83.31 227 MET A O 1
ATOM 1673 N N . CYS A 1 228 ? 7.741 13.749 -11.657 1.00 85.56 228 CYS A N 1
ATOM 1674 C CA . CYS A 1 228 ? 7.957 14.926 -12.508 1.00 85.56 228 CYS A CA 1
ATOM 1675 C C . CYS A 1 228 ? 9.411 15.414 -12.443 1.00 85.56 228 CYS A C 1
ATOM 1677 O O . CYS A 1 228 ? 10.027 15.692 -13.472 1.00 85.56 228 CYS A O 1
ATOM 1679 N N . SER A 1 229 ? 9.989 15.471 -11.240 1.00 85.62 229 SER A N 1
ATOM 1680 C CA . SER A 1 229 ? 11.390 15.845 -11.060 1.00 85.62 229 SER A CA 1
ATOM 1681 C C . SER A 1 229 ? 12.341 14.851 -11.725 1.00 85.62 229 SER A C 1
ATOM 1683 O O . SER A 1 229 ? 13.360 15.269 -12.262 1.00 85.62 229 SER A O 1
ATOM 1685 N N . SER A 1 230 ? 12.020 13.557 -11.732 1.00 83.62 230 SER A N 1
ATOM 1686 C CA . SER A 1 230 ? 12.828 12.522 -12.379 1.00 83.62 230 SER A CA 1
ATOM 1687 C C . SER A 1 230 ? 12.946 12.741 -13.888 1.00 83.62 230 SER A C 1
ATOM 1689 O O . SER A 1 230 ? 14.028 12.578 -14.457 1.00 83.62 230 SER A O 1
ATOM 1691 N N . VAL A 1 231 ? 11.868 13.196 -14.538 1.00 83.94 231 VAL A N 1
ATOM 1692 C CA . VAL A 1 231 ? 11.892 13.576 -15.961 1.00 83.94 231 VAL A CA 1
ATOM 1693 C C . VAL A 1 231 ? 12.839 14.756 -16.191 1.00 83.94 231 VAL A C 1
ATOM 1695 O O . VAL A 1 231 ? 13.642 14.717 -17.121 1.00 83.94 231 VAL A O 1
ATOM 1698 N N . LEU A 1 232 ? 12.810 15.764 -15.311 1.00 84.94 232 LEU A N 1
ATOM 1699 C CA . LEU A 1 232 ? 13.720 16.914 -15.380 1.00 84.94 232 LEU A CA 1
ATOM 1700 C C . LEU A 1 232 ? 15.185 16.494 -15.200 1.00 84.94 232 LEU A C 1
ATOM 1702 O O . LEU A 1 232 ? 16.034 16.892 -15.993 1.00 84.94 232 LEU A O 1
ATOM 1706 N N . TRP A 1 233 ? 15.484 15.642 -14.215 1.00 83.25 233 TRP A N 1
ATOM 1707 C CA . TRP A 1 233 ? 16.838 15.116 -14.004 1.00 83.25 233 TRP A CA 1
ATOM 1708 C C . TRP A 1 233 ? 17.324 14.281 -15.188 1.00 83.25 233 TRP A C 1
ATOM 1710 O O . TRP A 1 233 ? 18.479 14.391 -15.584 1.00 83.25 233 TRP A O 1
ATOM 1720 N N . THR A 1 234 ? 16.443 13.488 -15.797 1.00 80.62 234 THR A N 1
ATOM 1721 C CA . THR A 1 234 ? 16.778 12.700 -16.992 1.00 80.62 234 THR A CA 1
ATOM 1722 C C . THR A 1 234 ? 17.085 13.593 -18.197 1.00 80.62 234 THR A C 1
ATOM 1724 O O . THR A 1 234 ? 17.940 13.249 -19.007 1.00 80.62 234 THR A O 1
ATOM 1727 N N . ALA A 1 235 ? 16.417 14.744 -18.318 1.00 78.38 235 ALA A N 1
ATOM 1728 C CA . ALA A 1 235 ? 16.696 15.725 -19.365 1.00 78.38 235 ALA A CA 1
ATOM 1729 C C . ALA A 1 235 ? 18.005 16.504 -19.130 1.00 78.38 235 ALA A C 1
ATOM 1731 O O . ALA A 1 235 ? 18.654 16.883 -20.096 1.00 78.38 235 ALA A O 1
ATOM 1732 N N . LEU A 1 236 ? 18.389 16.722 -17.867 1.00 77.31 236 LEU A N 1
ATOM 1733 C CA . LEU A 1 236 ? 19.601 17.451 -17.460 1.00 77.31 236 LEU A CA 1
ATOM 1734 C C . LEU A 1 236 ? 20.886 16.610 -17.475 1.00 77.31 236 LEU A C 1
ATOM 1736 O O . LEU A 1 236 ? 21.969 17.170 -17.590 1.00 77.31 236 LEU A O 1
ATOM 1740 N N . VAL A 1 237 ? 20.775 15.291 -17.295 1.00 69.94 237 VAL A N 1
ATOM 1741 C CA . VAL A 1 237 ? 21.918 14.353 -17.250 1.00 69.94 237 VAL A CA 1
ATOM 1742 C C . VAL A 1 237 ? 22.251 13.780 -18.644 1.00 69.94 237 VAL A C 1
ATOM 1744 O O . VAL A 1 237 ? 23.191 13.001 -18.783 1.00 69.94 237 VAL A O 1
ATOM 1747 N N . LYS A 1 238 ? 21.490 14.166 -19.676 1.00 51.19 238 LYS A N 1
ATOM 1748 C CA . LYS A 1 238 ? 21.799 13.907 -21.090 1.00 51.19 238 LYS A CA 1
ATOM 1749 C C . LYS A 1 238 ? 22.864 14.869 -21.602 1.00 51.19 238 LYS A C 1
ATOM 1751 O O . LYS A 1 238 ? 23.698 14.397 -22.402 1.00 51.19 238 LYS A O 1
#

Solvent-accessible surface area (backbone atoms only — not comparable to full-atom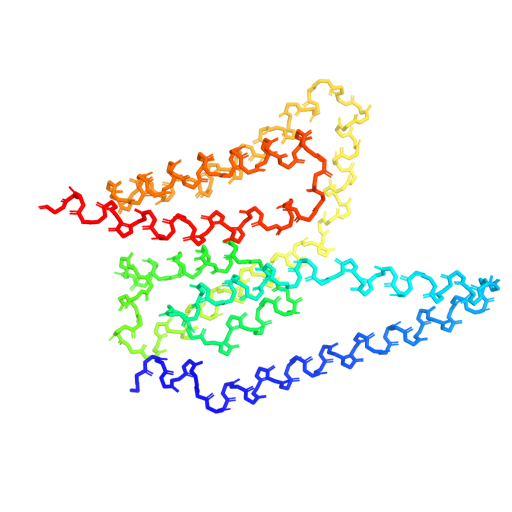 values): 12574 Å² total; per-residue (Å²): 112,55,25,61,60,58,33,61,22,70,67,50,42,51,54,35,50,51,52,51,50,52,51,51,50,52,53,53,50,53,51,52,53,50,54,51,50,41,52,76,70,66,54,56,66,68,57,54,53,49,51,53,52,49,51,55,62,60,47,50,56,50,49,52,25,51,51,50,37,44,61,70,41,28,88,54,59,26,54,37,58,51,50,46,35,62,71,74,73,60,49,64,73,55,52,54,48,38,35,45,53,38,31,45,74,73,71,29,94,42,50,65,54,38,43,71,73,23,45,66,56,53,54,55,25,55,47,45,42,47,51,57,51,53,50,50,55,54,47,43,75,74,38,45,70,56,53,51,52,48,52,54,45,28,64,71,72,40,57,71,59,23,55,50,54,53,49,50,54,52,50,54,55,47,48,69,69,50,58,68,40,71,77,63,44,70,51,42,42,51,26,48,50,48,28,52,52,46,38,51,52,49,50,49,50,22,64,75,68,64,38,71,66,51,62,51,34,39,65,37,50,26,52,55,53,23,54,54,47,35,55,52,43,54,65,72,76,106

Foldseek 3Di:
DAQQCVLVPPVLLVVLVVLLVVVVVVVVVVVVVVVVVCVVVVPDPVVVVVVVVVVVVVVPLLVVLLVLLLVLCCVQLNRRLSVSCSSPPHDSLLLLVQLCVLCVVVVHLDSNVLSGPHNPSSVSSSCSSVVVVVVVVVCCVVCVVVVVVVLVCLVPPVVVVSVVVVVVVVVVVVCVSPVVQVVNDDLSVQLVVQLVVQLVVLVVCCVVVVPPSSVSNSVSCSSVVSVVVSVVSVVVVD

Nearest PDB structures (foldseek):
  1brd-assembly1_A  TM=2.676E-01  e=6.538E+00  Halobacterium salinarum
  5jef-assembly1_B  TM=1.259E-01  e=3.654E+00  Escherichia coli K-12

Secondary structure (DSSP, 8-state):
--HHHHHT-HHHHHHHHHHHHHHHHHHHHHHHHHHHHHHHTT--HHHHHHHHHHHHHHHHHHHHHHHHHHHHHHHHH-SHHHHHHHHHS--HHHHHHHHHHHHHHTT-SSHHHHTTS-SHHHHHHHHHHHHHHHHHHHHHHHHHHHHHHHHHHHHHHSHHHHHHHHHHHHHHHHHHHHHHHHTS-HHHHHHHHHHHHHHHHHHHHHHHHT-HHHHHHHHHHHHHHHHHHHHHHHHH--

pLDDT: mean 81.78, std 8.39, range [51.19, 96.06]

Mean predicted aligned error: 8.95 Å

Radius of gyration: 21.25 Å; Cα contacts (8 Å, |Δi|>4): 178; chains: 1; bounding box: 51×40×57 Å